Protein AF-A0A5E3X1I5-F1 (afdb_monomer_lite)

Foldseek 3Di:
DPQQLVLLVVLVVCCCVPPVCCALLHAQNFVPDLDDDRDPSSVVSLVVQLVVADPPALASDPRQWLQSSQSSLLSLLSCCLHVVDPSSLSNNVSSVCCQQPVFDADPVGAGDTDDQLLSNLLGHLLSLLSQLQHSPDPCSVVSLLCSLVNLVVCLVVLVFAWLLSLLSNLNSLLSSLSSCCNGPCVVVCVVSNVSSLVSSCVSLVQQLVQQDPQLFGARHRVDPHHTDLNSLQSSLVSVVSSCVVVVDCPCNVSSVSSVVNNVVVDDPPPPDPDDDDDPDDDDDD

Secondary structure (DSSP, 8-state):
---TTHHHHHHHHHHHHH-GGGSTTSTT-SSPPS-SPPPHHHHHHHHHHHHHS-TT-SSSS-SS-SHHHHHHHHHHHHHHHHH--HHHHHHHHHHHHIIIIIS-B-TT-PBP-SS-HHHHHHHHHHHHHHHHHHS--TTHHHHHHHHHHHHHTTHHHHTTS-HHHHHHHHHHHHHHHHHHHHSTTTTTTHHHHHHHHHHHHHHHHHHHTT--TTS--BSSTT-SS-B-HHHHHHHHHHHHHHHHHH---TTHHHHHHHHHHHHHHS-------------------

Radius of gyration: 18.92 Å; chains: 1; bounding box: 55×42×47 Å

Structure (mmCIF, N/CA/C/O backbone):
data_AF-A0A5E3X1I5-F1
#
_entry.id   AF-A0A5E3X1I5-F1
#
loop_
_atom_site.group_PDB
_atom_site.id
_atom_site.type_symbol
_atom_site.label_atom_id
_atom_site.label_alt_id
_atom_site.label_comp_id
_atom_site.label_asym_id
_atom_site.label_entity_id
_atom_site.label_seq_id
_atom_site.pdbx_PDB_ins_code
_atom_site.Cartn_x
_atom_site.Cartn_y
_atom_site.Cartn_z
_atom_site.occupancy
_atom_site.B_iso_or_equiv
_atom_site.auth_seq_id
_atom_site.auth_comp_id
_atom_site.auth_asym_id
_atom_site.auth_atom_id
_atom_site.pdbx_PDB_model_num
ATOM 1 N N . MET A 1 1 ? 20.383 4.231 13.785 1.00 35.28 1 MET A N 1
ATOM 2 C CA . MET A 1 1 ? 18.922 4.214 14.015 1.00 35.28 1 MET A CA 1
ATOM 3 C C . MET A 1 1 ? 18.305 4.116 12.634 1.00 35.28 1 MET A C 1
ATOM 5 O O . MET A 1 1 ? 18.755 4.872 11.787 1.00 35.28 1 MET A O 1
ATOM 9 N N . ARG A 1 2 ? 17.432 3.137 12.367 1.00 45.62 2 ARG A N 1
ATOM 10 C CA . ARG A 1 2 ? 16.696 3.093 11.088 1.00 45.62 2 ARG A CA 1
ATOM 11 C C . ARG A 1 2 ? 15.775 4.312 11.018 1.00 45.62 2 ARG A C 1
ATOM 13 O O . ARG A 1 2 ? 15.300 4.723 12.082 1.00 45.62 2 ARG A O 1
ATOM 20 N N . ALA A 1 3 ? 15.579 4.882 9.830 1.00 52.75 3 ALA A N 1
ATOM 21 C CA . ALA A 1 3 ? 14.554 5.904 9.632 1.00 52.75 3 ALA A CA 1
ATOM 22 C C . ALA A 1 3 ? 13.190 5.298 10.004 1.00 52.75 3 ALA A C 1
ATOM 24 O O . ALA A 1 3 ? 12.975 4.097 9.819 1.00 52.75 3 ALA A O 1
ATOM 25 N N . GLN A 1 4 ? 12.323 6.069 10.656 1.00 60.88 4 GLN A N 1
ATOM 26 C CA . GLN A 1 4 ? 11.163 5.501 11.344 1.00 60.88 4 GLN A CA 1
ATOM 27 C C . GLN A 1 4 ? 10.078 5.021 10.360 1.00 60.88 4 GLN A C 1
ATOM 29 O O . GLN A 1 4 ? 9.395 4.042 10.669 1.00 60.88 4 GLN A O 1
ATOM 34 N N . TRP A 1 5 ? 10.019 5.595 9.152 1.00 60.38 5 TRP A N 1
ATOM 35 C CA . TRP A 1 5 ? 9.157 5.159 8.043 1.00 60.38 5 TRP A CA 1
ATOM 36 C C . TRP A 1 5 ? 9.435 3.727 7.546 1.00 60.38 5 TRP A C 1
ATOM 38 O O . TRP A 1 5 ? 8.504 2.985 7.230 1.00 60.38 5 TRP A O 1
ATOM 48 N N . GLU A 1 6 ? 10.702 3.278 7.546 1.00 74.62 6 GLU A N 1
ATOM 49 C CA . GLU A 1 6 ? 11.084 1.938 7.063 1.00 74.62 6 GLU A CA 1
ATOM 50 C C . GLU A 1 6 ? 10.362 0.832 7.844 1.00 74.62 6 GLU A C 1
ATOM 52 O O . GLU A 1 6 ? 10.160 -0.270 7.339 1.00 74.62 6 GLU A O 1
ATOM 57 N N . LEU A 1 7 ? 9.987 1.104 9.097 1.00 81.75 7 LEU A N 1
ATOM 58 C CA . LEU A 1 7 ? 9.347 0.127 9.969 1.00 81.75 7 LEU A CA 1
ATOM 59 C C . LEU A 1 7 ? 7.949 -0.258 9.484 1.00 81.75 7 LEU A C 1
ATOM 61 O O . LEU A 1 7 ? 7.623 -1.442 9.546 1.00 81.75 7 LEU A O 1
ATOM 65 N N . GLY A 1 8 ? 7.161 0.697 8.979 1.00 82.12 8 GLY A N 1
ATOM 66 C CA . GLY A 1 8 ? 5.843 0.416 8.403 1.00 82.12 8 GLY A CA 1
ATOM 67 C C . GLY A 1 8 ? 5.969 -0.446 7.154 1.00 82.12 8 GLY A C 1
ATOM 68 O O . GLY A 1 8 ? 5.434 -1.551 7.102 1.00 82.12 8 GLY A O 1
ATOM 69 N N . VAL A 1 9 ? 6.806 -0.016 6.209 1.00 85.00 9 VAL A N 1
ATOM 70 C CA . VAL A 1 9 ? 7.092 -0.769 4.978 1.00 85.00 9 VAL A CA 1
ATOM 71 C C . VAL A 1 9 ? 7.610 -2.183 5.279 1.00 85.00 9 VAL A C 1
ATOM 73 O O . VAL A 1 9 ? 7.154 -3.156 4.677 1.00 85.00 9 VAL A O 1
ATOM 76 N N . ILE A 1 10 ? 8.548 -2.332 6.223 1.00 87.94 10 ILE A N 1
ATOM 77 C CA . ILE A 1 10 ? 9.080 -3.644 6.626 1.00 87.94 10 ILE A CA 1
ATOM 78 C C . ILE A 1 10 ? 7.977 -4.511 7.238 1.00 87.94 10 ILE A C 1
ATOM 80 O O . ILE A 1 10 ? 7.895 -5.693 6.900 1.00 87.94 10 ILE A O 1
ATOM 84 N N . ALA A 1 11 ? 7.147 -3.958 8.126 1.00 89.44 11 ALA A N 1
ATOM 85 C CA . ALA A 1 11 ? 6.065 -4.693 8.776 1.00 89.44 11 ALA A CA 1
ATOM 86 C C . ALA A 1 11 ? 5.049 -5.214 7.748 1.00 89.44 11 ALA A C 1
ATOM 88 O O . ALA A 1 11 ? 4.664 -6.382 7.785 1.00 89.44 11 ALA A O 1
ATOM 89 N N . GLU A 1 12 ? 4.675 -4.383 6.780 1.00 89.50 12 GLU A N 1
ATOM 90 C CA . GLU A 1 12 ? 3.754 -4.750 5.707 1.00 89.50 12 GLU A CA 1
ATOM 91 C C . GLU A 1 12 ? 4.359 -5.784 4.751 1.00 89.50 12 GLU A C 1
ATOM 93 O O . GLU A 1 12 ? 3.715 -6.786 4.438 1.00 89.50 12 GLU A O 1
ATOM 98 N N . ALA A 1 13 ? 5.622 -5.616 4.349 1.00 90.06 13 ALA A N 1
ATOM 99 C CA . ALA A 1 13 ? 6.322 -6.596 3.521 1.00 90.06 13 ALA A CA 1
ATOM 100 C C . ALA A 1 13 ? 6.458 -7.955 4.236 1.00 90.06 13 ALA A C 1
ATOM 102 O O . ALA A 1 13 ? 6.252 -9.010 3.631 1.00 90.06 13 ALA A O 1
ATOM 103 N N . GLN A 1 14 ? 6.762 -7.952 5.538 1.00 90.94 14 GLN A N 1
ATOM 104 C CA . GLN A 1 14 ? 6.786 -9.168 6.352 1.00 90.94 14 GLN A CA 1
ATOM 105 C C . GLN A 1 14 ? 5.402 -9.811 6.450 1.00 90.94 14 GLN A C 1
ATOM 107 O O . GLN A 1 14 ? 5.298 -11.035 6.357 1.00 90.94 14 GLN A O 1
ATOM 112 N N . LEU A 1 15 ? 4.346 -9.012 6.599 1.00 90.44 15 LEU A N 1
ATOM 113 C CA . LEU A 1 15 ? 2.975 -9.505 6.629 1.00 90.44 15 LEU A CA 1
ATOM 114 C C . LEU A 1 15 ? 2.590 -10.168 5.298 1.00 90.44 15 LEU A C 1
ATOM 116 O O . LEU A 1 15 ? 2.040 -11.269 5.310 1.00 90.44 15 LEU A O 1
ATOM 120 N N . GLU A 1 16 ? 2.934 -9.557 4.162 1.00 90.44 16 GLU A N 1
ATOM 121 C CA . GLU A 1 16 ? 2.684 -10.112 2.826 1.00 90.44 16 GLU A CA 1
ATOM 122 C C . GLU A 1 16 ? 3.395 -11.450 2.591 1.00 90.44 16 GLU A C 1
ATOM 124 O O . GLU A 1 16 ? 2.823 -12.353 1.978 1.00 90.44 16 GLU A O 1
ATOM 129 N N . VAL A 1 17 ? 4.624 -11.605 3.089 1.00 90.62 17 VAL A N 1
ATOM 130 C CA . VAL A 1 17 ? 5.402 -12.842 2.920 1.00 90.62 17 VAL A CA 1
ATOM 131 C C . VAL A 1 17 ? 4.938 -13.938 3.875 1.00 90.62 17 VAL A C 1
ATOM 133 O O . VAL A 1 17 ? 4.767 -15.087 3.466 1.00 90.62 17 VAL A O 1
ATOM 136 N N . GLN A 1 18 ? 4.765 -13.610 5.153 1.00 91.69 18 GLN A N 1
ATOM 137 C CA . GLN A 1 18 ? 4.509 -14.610 6.186 1.00 91.69 18 GLN A CA 1
ATOM 138 C C . GLN A 1 18 ? 3.031 -14.989 6.267 1.00 91.69 18 GLN A C 1
ATOM 140 O O . GLN A 1 18 ? 2.699 -16.150 6.498 1.00 91.69 18 GLN A O 1
ATOM 145 N N . THR A 1 19 ? 2.140 -14.009 6.092 1.00 91.50 19 THR A N 1
ATOM 146 C CA . THR A 1 19 ? 0.701 -14.189 6.309 1.00 91.50 19 THR A CA 1
ATOM 147 C C . THR A 1 19 ? -0.148 -13.418 5.287 1.00 91.50 19 THR A C 1
ATOM 149 O O . THR A 1 19 ? -0.970 -12.574 5.657 1.00 91.50 19 THR A O 1
ATOM 152 N N . PRO A 1 20 ? -0.018 -13.731 3.981 1.00 89.62 20 PRO A N 1
ATOM 153 C CA . PRO A 1 20 ? -0.690 -12.995 2.906 1.00 89.62 20 PRO A CA 1
ATOM 154 C C . PRO A 1 20 ? -2.217 -12.968 3.038 1.00 89.62 20 PRO A C 1
ATOM 156 O O . PRO A 1 20 ? -2.856 -12.044 2.544 1.00 89.62 20 PRO A O 1
ATOM 159 N N . SER A 1 21 ? -2.823 -13.940 3.729 1.00 90.12 21 SER A N 1
ATOM 160 C CA . SER A 1 21 ? -4.269 -13.985 3.980 1.00 90.12 21 SER A CA 1
ATOM 161 C C . SER A 1 21 ? -4.806 -12.819 4.818 1.00 90.12 21 SER A C 1
ATOM 163 O O . SER A 1 21 ? -6.016 -12.615 4.839 1.00 90.12 21 SER A O 1
ATOM 165 N N . LEU A 1 22 ? -3.938 -12.070 5.506 1.00 89.38 22 LEU A N 1
ATOM 166 C CA . LEU A 1 22 ? -4.322 -10.912 6.325 1.00 89.38 22 LEU A CA 1
ATOM 167 C C . LEU A 1 22 ? -4.171 -9.578 5.602 1.00 89.38 22 LEU A C 1
ATOM 169 O O . LEU A 1 22 ? -4.517 -8.538 6.147 1.00 89.38 22 LEU A O 1
ATOM 173 N N . THR A 1 23 ? -3.631 -9.607 4.392 1.00 88.88 23 THR A N 1
ATOM 174 C CA . THR A 1 23 ? -3.395 -8.413 3.586 1.00 88.88 23 THR A CA 1
ATOM 175 C C . THR A 1 23 ? -4.568 -8.179 2.644 1.00 88.88 23 THR A C 1
ATOM 177 O O . THR A 1 23 ? -5.263 -9.129 2.277 1.00 88.88 23 THR A O 1
ATOM 180 N N . ALA A 1 24 ? -4.760 -6.939 2.184 1.00 86.75 24 ALA A N 1
ATOM 181 C CA . ALA A 1 24 ? -5.795 -6.583 1.204 1.00 86.75 24 ALA A CA 1
ATOM 182 C C . ALA A 1 24 ? -5.722 -7.402 -0.108 1.00 86.75 24 ALA A C 1
ATOM 184 O O . ALA A 1 24 ? -6.685 -7.470 -0.867 1.00 86.75 24 ALA A O 1
ATOM 185 N N . TRP A 1 25 ? -4.605 -8.094 -0.359 1.00 87.81 25 TRP A N 1
ATOM 186 C CA . TRP A 1 25 ? -4.409 -8.979 -1.507 1.00 87.81 25 TRP A CA 1
ATOM 187 C C . TRP A 1 25 ? -5.238 -10.268 -1.462 1.00 87.81 25 TRP A C 1
ATOM 189 O O . TRP A 1 25 ? -5.397 -10.937 -2.497 1.00 87.81 25 TRP A O 1
ATOM 199 N N . ALA A 1 26 ? -5.702 -10.681 -0.283 1.00 89.12 26 ALA A N 1
ATOM 200 C CA . ALA A 1 26 ? -6.421 -11.929 -0.097 1.00 89.12 26 ALA A CA 1
ATOM 201 C C . ALA A 1 26 ? -7.935 -11.718 -0.117 1.00 89.12 26 ALA A C 1
ATOM 203 O O . ALA A 1 26 ? -8.484 -10.829 0.520 1.00 89.12 26 ALA A O 1
ATOM 204 N N . LYS A 1 27 ? -8.651 -12.594 -0.825 1.00 86.88 27 LYS A N 1
ATOM 205 C CA . LYS A 1 27 ? -10.114 -12.557 -0.814 1.00 86.88 27 LYS A CA 1
ATOM 206 C C . LYS A 1 27 ? -10.628 -12.850 0.599 1.00 86.88 27 LYS A C 1
ATOM 208 O O . LYS A 1 27 ? -10.289 -13.890 1.158 1.00 86.88 27 LYS A O 1
ATOM 213 N N . GLY A 1 28 ? -11.499 -11.984 1.115 1.00 87.75 28 GLY A N 1
ATOM 214 C CA . GLY A 1 28 ? -12.057 -12.114 2.465 1.00 87.75 28 GLY A CA 1
ATOM 215 C C . GLY A 1 28 ? -11.107 -11.659 3.574 1.00 87.75 28 GLY A C 1
ATOM 216 O O . GLY A 1 28 ? -11.300 -12.053 4.719 1.00 87.75 28 GLY A O 1
ATOM 217 N N . SER A 1 29 ? -10.084 -10.866 3.242 1.00 89.12 29 SER A N 1
ATOM 218 C CA . SER A 1 29 ? -9.228 -10.189 4.222 1.00 89.12 29 SER A CA 1
ATOM 219 C C . SER A 1 29 ? -9.911 -8.999 4.902 1.00 89.12 29 SER A C 1
ATOM 221 O O . SER A 1 29 ? -9.411 -8.525 5.915 1.00 89.12 29 SER A O 1
ATOM 223 N N . ILE A 1 30 ? -11.019 -8.507 4.338 1.00 91.75 30 ILE A N 1
ATOM 224 C CA . ILE A 1 30 ? -11.865 -7.448 4.890 1.00 91.75 30 ILE A CA 1
ATOM 225 C C . ILE A 1 30 ? -13.314 -7.981 4.928 1.00 91.75 30 ILE A C 1
ATOM 227 O O . ILE A 1 30 ? -13.805 -8.442 3.892 1.00 91.75 30 ILE A O 1
ATOM 231 N N . PR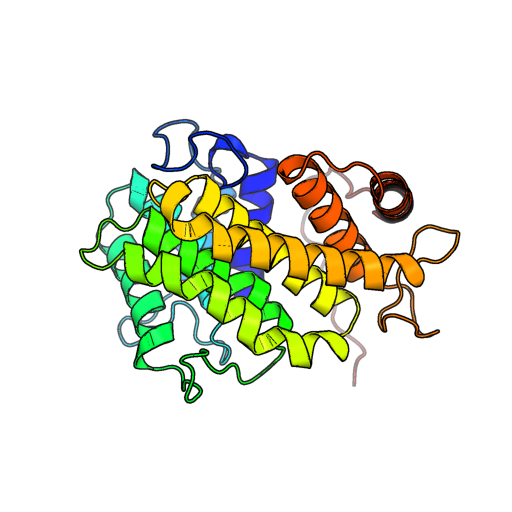O A 1 31 ? -13.989 -7.988 6.099 1.00 88.50 31 PRO A N 1
ATOM 232 C CA . PRO A 1 31 ? -13.448 -7.642 7.419 1.00 88.50 31 PRO A CA 1
ATOM 233 C C . PRO A 1 31 ? -12.306 -8.583 7.834 1.00 88.50 31 PRO A C 1
ATOM 235 O O . PRO A 1 31 ? -12.224 -9.719 7.365 1.00 88.50 31 PRO A O 1
ATOM 238 N N . VAL A 1 32 ? -11.419 -8.095 8.705 1.00 88.44 32 VAL A N 1
ATOM 239 C CA . VAL A 1 32 ? -10.190 -8.807 9.078 1.00 88.44 32 VAL A CA 1
ATOM 240 C C . VAL A 1 32 ? -10.517 -10.172 9.692 1.00 88.44 32 VAL A C 1
ATOM 242 O O . VAL A 1 32 ? -11.218 -10.237 10.705 1.00 88.44 32 VAL A O 1
ATOM 245 N N . PRO A 1 33 ? -10.023 -11.287 9.119 1.00 86.50 33 PRO A N 1
ATOM 246 C CA . PRO A 1 33 ? -10.331 -12.609 9.637 1.00 86.50 33 PRO A CA 1
ATOM 247 C C . PRO A 1 33 ? -9.606 -12.863 10.964 1.00 86.50 33 PRO A C 1
ATOM 249 O O . PRO A 1 33 ? -8.467 -12.445 11.171 1.00 86.50 33 PRO A O 1
ATOM 252 N N . VAL A 1 34 ? -10.251 -13.634 11.845 1.00 83.38 34 VAL A N 1
ATOM 253 C CA . VAL A 1 34 ? -9.725 -13.991 13.180 1.00 83.38 34 VAL A CA 1
ATOM 254 C C . VAL A 1 34 ? -8.479 -14.891 13.102 1.00 83.38 34 VAL A C 1
ATOM 256 O O . VAL A 1 34 ? -7.690 -14.959 14.038 1.00 83.38 34 VAL A O 1
ATOM 259 N N . SER A 1 35 ? -8.299 -15.608 11.990 1.00 82.38 35 SER A N 1
ATOM 260 C CA . SER A 1 35 ? -7.197 -16.542 11.740 1.00 82.38 35 SER A CA 1
ATOM 261 C C . SER A 1 35 ? -6.669 -16.347 10.318 1.00 82.38 35 SER A C 1
ATOM 263 O O . SER A 1 35 ? -7.475 -16.060 9.426 1.00 82.38 35 SER A O 1
ATOM 265 N N . PRO A 1 36 ? -5.364 -16.555 10.054 1.00 84.81 36 PRO A N 1
ATOM 266 C CA . PRO A 1 36 ? -4.262 -16.938 10.965 1.00 84.81 36 PRO A CA 1
ATOM 267 C C . PRO A 1 36 ? -3.811 -15.842 11.946 1.00 84.81 36 PRO A C 1
ATOM 269 O O . PRO A 1 36 ? -4.218 -14.690 11.820 1.00 84.81 36 PRO A O 1
ATOM 272 N N . GLU A 1 37 ? -2.969 -16.217 12.916 1.00 85.62 37 GLU A N 1
ATOM 273 C CA . GLU A 1 37 ? -2.294 -15.284 13.832 1.00 85.62 37 GLU A CA 1
ATOM 274 C C . GLU A 1 37 ? -1.371 -14.322 13.075 1.00 85.62 37 GLU A C 1
ATOM 276 O O . GLU A 1 37 ? -0.920 -14.609 11.966 1.00 85.62 37 GLU A O 1
ATOM 281 N N . ILE A 1 38 ? -1.104 -13.165 13.679 1.00 85.38 38 ILE A N 1
ATOM 282 C CA . ILE A 1 38 ? -0.195 -12.177 13.101 1.00 85.38 38 ILE A CA 1
ATOM 283 C C . ILE A 1 38 ? 1.247 -12.563 13.466 1.00 85.38 38 ILE A C 1
ATOM 285 O O . ILE A 1 38 ? 1.475 -12.951 14.615 1.00 85.38 38 ILE A O 1
ATOM 289 N N . PRO A 1 39 ? 2.221 -12.465 12.538 1.00 90.94 39 PRO A N 1
ATOM 290 C CA . PRO A 1 39 ? 3.611 -12.789 12.838 1.00 90.94 39 PRO A CA 1
ATOM 291 C C . PRO A 1 39 ? 4.160 -11.976 14.010 1.00 90.94 39 PRO A C 1
ATOM 293 O O . PRO A 1 39 ? 3.896 -10.776 14.128 1.00 90.94 39 PRO A O 1
ATOM 296 N N . VAL A 1 40 ? 4.964 -12.632 14.848 1.00 89.94 40 VAL A N 1
ATOM 297 C CA . VAL A 1 40 ? 5.542 -12.026 16.056 1.00 89.94 40 VAL A CA 1
ATOM 298 C C . VAL A 1 40 ? 6.406 -10.822 15.698 1.00 89.94 40 VAL A C 1
ATOM 300 O O . VAL A 1 40 ? 6.300 -9.791 16.351 1.00 89.94 40 VAL A O 1
ATOM 303 N N . GLU A 1 41 ? 7.197 -10.903 14.629 1.00 90.50 41 GLU A N 1
ATOM 304 C CA . GLU A 1 41 ? 8.076 -9.810 14.207 1.00 90.50 41 GLU A CA 1
ATOM 305 C C . GLU A 1 41 ? 7.280 -8.565 13.797 1.00 90.50 41 GLU A C 1
ATOM 307 O O . GLU A 1 41 ? 7.647 -7.450 14.164 1.00 90.50 41 GLU A O 1
ATOM 312 N N . VAL A 1 42 ? 6.155 -8.754 13.097 1.00 90.31 42 VAL A N 1
ATOM 313 C CA . VAL A 1 42 ? 5.256 -7.658 12.699 1.00 90.31 42 VAL A CA 1
ATOM 314 C C . VAL A 1 42 ? 4.653 -7.012 13.948 1.00 90.31 42 VAL A C 1
ATOM 316 O O . VAL A 1 42 ? 4.636 -5.789 14.066 1.00 90.31 42 VAL A O 1
ATOM 319 N N . TYR A 1 43 ? 4.228 -7.825 14.920 1.00 89.88 43 TYR A N 1
ATOM 320 C CA . TYR A 1 43 ? 3.682 -7.328 16.185 1.00 89.88 43 TYR A CA 1
ATOM 321 C C . TYR A 1 43 ? 4.715 -6.551 16.999 1.00 89.88 43 TYR A C 1
ATOM 323 O O . TYR A 1 43 ? 4.413 -5.474 17.508 1.00 89.88 43 TYR A O 1
ATOM 331 N N . GLU A 1 44 ? 5.939 -7.064 17.111 1.00 90.44 44 GLU A N 1
ATOM 332 C CA . GLU A 1 44 ? 7.016 -6.417 17.858 1.00 90.44 44 GLU A CA 1
ATOM 333 C C . GLU A 1 44 ? 7.426 -5.075 17.243 1.00 90.44 44 GLU A C 1
ATOM 335 O O . GLU A 1 44 ? 7.666 -4.117 17.983 1.00 90.44 44 GLU A O 1
ATOM 340 N N . ILE A 1 45 ? 7.472 -4.981 15.907 1.00 88.44 45 ILE A N 1
ATOM 341 C CA . ILE A 1 45 ? 7.749 -3.723 15.203 1.00 88.44 45 ILE A CA 1
ATOM 342 C C . ILE A 1 45 ? 6.666 -2.690 15.523 1.00 88.44 45 ILE A C 1
ATOM 344 O O . ILE A 1 45 ? 6.998 -1.598 15.989 1.00 88.44 45 ILE A O 1
ATOM 348 N N . THR A 1 46 ? 5.390 -3.034 15.329 1.00 88.25 46 THR A N 1
ATOM 349 C CA . THR A 1 46 ? 4.285 -2.090 15.546 1.00 88.25 46 THR A CA 1
ATOM 350 C C . THR A 1 46 ? 4.163 -1.700 17.011 1.00 88.25 46 THR A C 1
ATOM 352 O O . THR A 1 46 ? 4.142 -0.511 17.329 1.00 88.25 46 THR A O 1
ATOM 355 N N . LYS A 1 47 ? 4.200 -2.677 17.926 1.00 89.06 47 LYS A N 1
ATOM 356 C CA . LYS A 1 47 ? 4.127 -2.423 19.368 1.00 89.06 47 LYS A CA 1
ATOM 357 C C . LYS A 1 47 ? 5.208 -1.453 19.830 1.00 89.06 47 LYS A C 1
ATOM 359 O O . LYS A 1 47 ? 4.928 -0.560 20.621 1.00 89.06 47 LYS A O 1
ATOM 364 N N . LYS A 1 48 ? 6.441 -1.614 19.343 1.00 88.31 48 LYS A N 1
ATOM 365 C CA . LYS A 1 48 ? 7.556 -0.741 19.719 1.00 88.31 48 LYS A CA 1
ATOM 366 C C . LYS A 1 48 ? 7.292 0.724 19.368 1.00 88.31 48 LYS A C 1
ATOM 368 O O . LYS A 1 48 ? 7.724 1.594 20.118 1.00 88.31 48 LYS A O 1
ATOM 373 N N . VAL A 1 49 ? 6.645 0.996 18.237 1.00 86.94 49 VAL A N 1
ATOM 374 C CA . VAL A 1 49 ? 6.352 2.369 17.808 1.00 86.94 49 VAL A CA 1
ATOM 375 C C . VAL A 1 49 ? 5.153 2.928 18.565 1.00 86.94 49 VAL A C 1
ATOM 377 O O . VAL A 1 49 ? 5.270 4.016 19.121 1.00 86.94 49 VAL A O 1
ATOM 380 N N . VAL A 1 50 ? 4.065 2.160 18.683 1.00 87.88 50 VAL A N 1
ATOM 381 C CA . VAL A 1 50 ? 2.873 2.557 19.456 1.00 87.88 50 VAL A CA 1
ATOM 382 C C . VAL A 1 50 ? 3.247 2.870 20.911 1.00 87.88 50 VAL A C 1
ATOM 384 O O . VAL A 1 50 ? 2.911 3.935 21.418 1.00 87.88 50 VAL A O 1
ATOM 387 N N . ASP A 1 51 ? 4.033 2.006 21.566 1.00 88.38 51 ASP A N 1
ATOM 388 C CA . ASP A 1 51 ? 4.483 2.214 22.951 1.00 88.38 51 ASP A CA 1
ATOM 389 C C . ASP A 1 51 ? 5.418 3.434 23.105 1.00 88.38 51 ASP A C 1
ATOM 391 O O . ASP A 1 51 ? 5.546 3.986 24.201 1.00 88.38 51 ASP A O 1
ATOM 395 N N . ALA A 1 52 ? 6.117 3.831 22.037 1.00 87.38 52 ALA A N 1
ATOM 396 C CA . ALA A 1 52 ? 7.048 4.958 22.043 1.00 87.38 52 ALA A CA 1
ATOM 397 C C . ALA A 1 52 ? 6.391 6.293 21.657 1.00 87.38 52 ALA A C 1
ATOM 399 O O . ALA A 1 52 ? 7.030 7.337 21.824 1.00 87.38 52 ALA A O 1
ATOM 400 N N . LYS A 1 53 ? 5.147 6.276 21.159 1.00 86.69 53 LYS A N 1
ATOM 401 C CA . LYS A 1 53 ? 4.411 7.468 20.731 1.00 86.69 53 LYS A CA 1
ATOM 402 C C . LYS A 1 53 ? 4.197 8.426 21.913 1.00 86.69 53 LYS A C 1
ATOM 404 O O . LYS A 1 53 ? 3.575 8.051 22.911 1.00 86.69 53 LYS A O 1
ATOM 409 N N . PRO A 1 54 ? 4.683 9.679 21.842 1.00 85.94 54 PRO A N 1
ATOM 410 C CA . PRO A 1 54 ? 4.388 10.679 22.859 1.00 85.94 54 PRO A CA 1
ATOM 411 C C . PRO A 1 54 ? 2.886 10.983 22.921 1.00 85.94 54 PRO A C 1
ATOM 413 O O . PRO A 1 54 ? 2.256 11.261 21.905 1.00 85.94 54 PRO A O 1
ATOM 416 N N . ALA A 1 55 ? 2.320 11.014 24.129 1.00 84.94 55 ALA A N 1
ATOM 417 C CA . ALA A 1 55 ? 0.879 11.209 24.339 1.00 84.94 55 ALA A CA 1
ATOM 418 C C . ALA A 1 55 ? 0.328 12.560 23.834 1.00 84.94 55 ALA A C 1
ATOM 420 O O . ALA A 1 55 ? -0.882 12.735 23.746 1.00 84.94 55 ALA A O 1
ATOM 421 N N . ASN A 1 56 ? 1.200 13.533 23.560 1.00 86.19 56 ASN A N 1
ATOM 422 C CA . ASN A 1 56 ? 0.836 14.873 23.101 1.00 86.19 56 ASN A CA 1
ATOM 423 C C . ASN A 1 56 ? 0.939 15.058 21.577 1.00 86.19 56 ASN A C 1
ATOM 425 O O . ASN A 1 56 ? 0.817 16.194 21.123 1.00 86.19 56 ASN A O 1
ATOM 429 N N . LEU A 1 57 ? 1.234 13.997 20.823 1.00 85.06 57 LEU A N 1
ATOM 430 C CA . LEU A 1 57 ? 1.277 14.018 19.361 1.00 85.06 57 LEU A CA 1
ATOM 431 C C . LEU A 1 57 ? 0.070 13.278 18.793 1.00 85.06 57 LEU A C 1
ATOM 433 O O . LEU A 1 57 ? -0.348 12.266 19.359 1.00 85.06 57 LEU A O 1
ATOM 437 N N . THR A 1 58 ? -0.462 13.767 17.678 1.00 85.38 58 THR A N 1
ATOM 438 C CA . THR A 1 58 ? -1.478 13.083 16.870 1.00 85.38 58 THR A CA 1
ATOM 439 C C . THR A 1 58 ? -0.815 12.094 15.916 1.00 85.38 58 THR A C 1
ATOM 441 O O . THR A 1 58 ? -1.105 10.906 16.031 1.00 85.38 58 THR A O 1
ATOM 444 N N . GLU A 1 59 ? 0.175 12.527 15.132 1.00 84.25 59 GLU A N 1
ATOM 445 C CA . GLU A 1 59 ? 0.965 11.638 14.264 1.00 84.25 59 GLU A CA 1
ATOM 446 C C . GLU A 1 59 ? 1.664 10.505 15.042 1.00 84.25 59 GLU A C 1
ATOM 448 O O . GLU A 1 59 ? 2.169 10.694 16.158 1.00 84.25 59 GLU A O 1
ATOM 453 N N . LEU A 1 60 ? 1.700 9.308 14.452 1.00 79.25 60 LEU A N 1
ATOM 454 C CA . LEU A 1 60 ? 2.307 8.105 15.030 1.00 79.25 60 LEU A CA 1
ATOM 455 C C . LEU A 1 60 ? 3.827 8.243 15.201 1.00 79.25 60 LEU A C 1
ATOM 457 O O . LEU A 1 60 ? 4.412 7.676 16.128 1.00 79.25 60 LEU A O 1
ATOM 461 N N . ILE A 1 61 ? 4.467 9.016 14.326 1.00 76.94 61 ILE A N 1
ATOM 462 C CA . ILE A 1 61 ? 5.914 9.189 14.249 1.00 76.94 61 ILE A CA 1
ATOM 463 C C . ILE A 1 61 ? 6.210 10.648 13.893 1.00 76.94 61 ILE A C 1
ATOM 465 O O . ILE A 1 61 ? 5.791 11.125 12.849 1.00 76.94 61 ILE A O 1
ATOM 469 N N . LEU A 1 62 ? 6.976 11.349 14.733 1.00 68.88 62 LEU A N 1
ATOM 470 C CA . LEU A 1 62 ? 7.443 12.710 14.444 1.00 68.88 62 LEU A CA 1
ATOM 471 C C . LEU A 1 62 ? 8.642 12.662 13.479 1.00 68.88 62 LEU A C 1
ATOM 473 O O . LEU A 1 62 ? 9.786 12.725 13.932 1.00 68.88 62 LEU A O 1
ATOM 477 N N . ASP A 1 63 ? 8.381 12.530 12.176 1.00 65.88 63 ASP A N 1
ATOM 478 C CA . ASP A 1 63 ? 9.421 12.446 11.121 1.00 65.88 63 ASP A CA 1
ATOM 479 C C . ASP A 1 63 ? 9.395 13.648 10.147 1.00 65.88 63 ASP A C 1
ATOM 481 O O . ASP A 1 63 ? 10.311 13.872 9.360 1.00 65.88 63 ASP A O 1
ATOM 485 N N . GLY A 1 64 ? 8.370 14.507 10.226 1.00 58.94 64 GLY A N 1
ATOM 486 C CA . GLY A 1 64 ? 8.253 15.712 9.392 1.00 58.94 64 GLY A CA 1
ATOM 487 C C . GLY A 1 64 ? 7.678 15.485 7.984 1.00 58.94 64 GLY A C 1
ATOM 488 O O . GLY A 1 64 ? 7.505 16.464 7.245 1.00 58.94 64 GLY A O 1
ATOM 489 N N . GLY A 1 65 ? 7.350 14.236 7.636 1.00 63.81 65 GLY A N 1
ATOM 490 C CA . GLY A 1 65 ? 6.495 13.831 6.518 1.00 63.81 65 GLY A CA 1
ATOM 491 C C . GLY A 1 65 ? 5.178 13.229 7.024 1.00 63.81 65 GLY A C 1
ATOM 492 O O . GLY A 1 65 ? 5.159 12.566 8.054 1.00 63.81 65 GLY A O 1
ATOM 493 N N . ALA A 1 66 ? 4.076 13.466 6.310 1.00 66.38 66 ALA A N 1
ATOM 494 C CA . ALA A 1 66 ? 2.756 12.945 6.670 1.00 66.38 66 ALA A CA 1
ATOM 495 C C . ALA A 1 66 ? 2.476 11.521 6.152 1.00 66.38 66 ALA A C 1
ATOM 497 O O . ALA A 1 66 ? 1.560 10.868 6.630 1.00 66.38 66 ALA A O 1
ATOM 498 N N . GLY A 1 67 ? 3.240 11.024 5.175 1.00 64.94 67 GLY A N 1
ATOM 499 C CA . GLY A 1 67 ? 3.103 9.653 4.672 1.00 64.94 67 GLY A CA 1
ATOM 500 C C . GLY A 1 67 ? 3.736 8.610 5.597 1.00 64.94 67 GLY A C 1
ATOM 501 O O . GLY A 1 67 ? 3.172 7.545 5.842 1.00 64.94 67 GLY A O 1
ATOM 502 N N . ASP A 1 68 ? 4.891 8.938 6.165 1.00 68.81 68 ASP A N 1
ATOM 503 C CA . ASP A 1 68 ? 5.708 8.016 6.955 1.00 68.81 68 ASP A CA 1
ATOM 504 C C . ASP A 1 68 ? 4.951 7.340 8.111 1.00 68.81 68 ASP A C 1
ATOM 506 O O . ASP A 1 68 ? 5.007 6.105 8.215 1.00 68.81 68 ASP A O 1
ATOM 510 N N . PRO A 1 69 ? 4.189 8.075 8.946 1.00 75.81 69 PRO A N 1
ATOM 511 C CA . PRO A 1 69 ? 3.498 7.476 10.079 1.00 75.81 69 PRO A CA 1
ATOM 512 C C . PRO A 1 69 ? 2.264 6.661 9.641 1.00 75.81 69 PRO A C 1
ATOM 514 O O . PRO A 1 69 ? 1.972 5.618 10.237 1.00 75.81 69 PRO A O 1
ATOM 517 N N . ALA A 1 70 ? 1.614 7.047 8.537 1.00 80.88 70 ALA A N 1
ATOM 518 C CA . ALA A 1 70 ? 0.449 6.363 7.974 1.00 80.88 70 ALA A CA 1
ATOM 519 C C . ALA A 1 70 ? 0.741 4.907 7.562 1.00 80.88 70 ALA A C 1
ATOM 521 O O . ALA A 1 70 ? -0.098 4.022 7.747 1.00 80.88 70 ALA A O 1
ATOM 522 N N . SER A 1 71 ? 1.953 4.629 7.067 1.00 82.31 71 SER A N 1
ATOM 523 C CA . SER A 1 71 ? 2.372 3.271 6.679 1.00 82.31 71 SER A CA 1
ATOM 524 C C . SER A 1 71 ? 2.287 2.262 7.830 1.00 82.31 71 SER A C 1
ATOM 526 O O . SER A 1 71 ? 1.845 1.128 7.659 1.00 82.31 71 SER A O 1
ATOM 528 N N . LEU A 1 72 ? 2.669 2.667 9.044 1.00 86.69 72 LEU A N 1
ATOM 529 C CA . LEU A 1 72 ? 2.599 1.790 10.208 1.00 86.69 72 LEU A CA 1
ATOM 530 C C . LEU A 1 72 ? 1.201 1.784 10.835 1.00 86.69 72 LEU A C 1
ATOM 532 O O . LEU A 1 72 ? 0.792 0.759 11.384 1.00 86.69 72 LEU A O 1
ATOM 536 N N . ALA A 1 73 ? 0.457 2.885 10.713 1.00 87.56 73 ALA A N 1
ATOM 537 C CA . ALA A 1 73 ? -0.915 2.981 11.201 1.00 87.56 73 ALA A CA 1
ATOM 538 C C . ALA A 1 73 ? -1.862 1.983 10.506 1.00 87.56 73 ALA A C 1
ATOM 540 O O . ALA A 1 73 ? -2.794 1.477 11.130 1.00 87.56 73 ALA A O 1
ATOM 541 N N . LEU A 1 74 ? -1.589 1.599 9.252 1.00 90.50 74 LEU A N 1
ATOM 542 C CA . LEU A 1 74 ? -2.300 0.501 8.582 1.00 90.50 74 LEU A CA 1
ATOM 543 C C . LEU A 1 74 ? -2.144 -0.822 9.344 1.00 90.50 74 LEU A C 1
ATOM 545 O O . LEU A 1 74 ? -3.119 -1.549 9.561 1.00 90.50 74 LEU A O 1
ATOM 549 N N . VAL A 1 75 ? -0.919 -1.133 9.767 1.00 89.69 75 VAL A N 1
ATOM 550 C CA . VAL A 1 75 ? -0.611 -2.357 10.514 1.00 89.69 75 VAL A CA 1
ATOM 551 C C . VAL A 1 75 ? -1.177 -2.280 11.937 1.00 89.69 75 VAL A C 1
ATOM 553 O O . VAL A 1 75 ? -1.756 -3.256 12.412 1.00 89.69 75 VAL A O 1
ATOM 556 N N . ASP A 1 76 ? -1.072 -1.126 12.598 1.00 90.56 76 ASP A N 1
ATOM 557 C CA . ASP A 1 76 ? -1.705 -0.851 13.897 1.00 90.56 76 ASP A CA 1
ATOM 558 C C . ASP A 1 76 ? -3.219 -1.109 13.855 1.00 90.56 76 ASP A C 1
ATOM 560 O O . ASP A 1 76 ? -3.756 -1.864 14.668 1.00 90.56 76 ASP A O 1
ATOM 564 N N . LEU A 1 77 ? -3.899 -0.607 12.823 1.00 89.06 77 LEU A N 1
ATOM 565 C CA . LEU A 1 77 ? -5.331 -0.815 12.650 1.00 89.06 77 LEU A CA 1
ATOM 566 C C . LEU A 1 77 ? -5.687 -2.289 12.383 1.00 89.06 77 LEU A C 1
ATOM 568 O O . LEU A 1 77 ? -6.677 -2.797 12.918 1.00 89.06 77 LEU A O 1
ATOM 572 N N . LEU A 1 78 ? -4.864 -3.017 11.615 1.00 89.31 78 LEU A N 1
ATOM 573 C CA . LEU A 1 78 ? -5.008 -4.470 11.454 1.00 89.31 78 LEU A CA 1
ATOM 574 C C . LEU A 1 78 ? -4.927 -5.186 12.811 1.00 89.31 78 LEU A C 1
ATOM 576 O O . LEU A 1 78 ? -5.740 -6.072 13.080 1.00 89.31 78 LEU A O 1
ATOM 580 N N . PHE A 1 79 ? -3.977 -4.817 13.669 1.00 85.88 79 PHE A N 1
ATOM 581 C CA . PHE A 1 79 ? -3.861 -5.385 15.010 1.00 85.88 79 PHE A CA 1
ATOM 582 C C . PHE A 1 79 ? -5.064 -5.043 15.882 1.00 85.88 79 PHE A C 1
ATOM 584 O O . PHE A 1 79 ? -5.652 -5.943 16.489 1.00 85.88 79 PHE A O 1
ATOM 591 N N . ASN A 1 80 ? -5.465 -3.771 15.910 1.00 85.50 80 ASN A N 1
ATOM 592 C CA . ASN A 1 80 ? -6.601 -3.316 16.696 1.00 85.50 80 ASN A CA 1
ATOM 593 C C . ASN A 1 80 ? -7.891 -4.064 16.328 1.00 85.50 80 ASN A C 1
ATOM 595 O O . ASN A 1 80 ? -8.593 -4.535 17.220 1.00 85.50 80 ASN A O 1
ATOM 599 N N . SER A 1 81 ? -8.136 -4.296 15.030 1.00 82.81 81 SER A N 1
ATOM 600 C CA . SER A 1 81 ? -9.307 -5.043 14.537 1.00 82.81 81 SER A CA 1
ATOM 601 C C . SER A 1 81 ? -9.433 -6.477 15.086 1.00 82.81 81 SER A C 1
ATOM 603 O O . SER A 1 81 ? -10.477 -7.110 14.934 1.00 82.81 81 SER A O 1
ATOM 605 N N . ARG A 1 82 ? -8.381 -7.004 15.731 1.00 82.31 82 ARG A N 1
ATOM 606 C CA . ARG A 1 82 ? -8.360 -8.333 16.365 1.00 82.31 82 ARG A CA 1
ATOM 607 C C . ARG A 1 82 ? -8.194 -8.303 17.868 1.00 82.31 82 ARG A C 1
ATOM 609 O O . ARG A 1 82 ? -8.727 -9.172 18.552 1.00 82.31 82 ARG A O 1
ATOM 616 N N . LEU A 1 83 ? -7.352 -7.394 18.349 1.00 78.50 83 LEU A N 1
ATOM 617 C CA . LEU A 1 83 ? -6.965 -7.323 19.750 1.00 78.50 83 LEU A CA 1
ATOM 618 C C . LEU A 1 83 ? -7.974 -6.537 20.588 1.00 78.50 83 LEU A C 1
ATOM 620 O O . LEU A 1 83 ? -7.950 -6.703 21.805 1.00 78.50 83 LEU A O 1
ATOM 624 N N . ASP A 1 84 ? -8.825 -5.720 19.951 1.00 80.75 84 ASP A N 1
ATOM 625 C CA . ASP A 1 84 ? -9.788 -4.830 20.613 1.00 80.75 84 ASP A CA 1
ATOM 626 C C . ASP A 1 84 ? -9.099 -4.006 21.718 1.00 80.75 84 ASP A C 1
ATOM 628 O O . ASP A 1 84 ? -9.433 -4.070 22.904 1.00 80.75 84 ASP A O 1
ATOM 632 N N . ASN A 1 85 ? -8.016 -3.316 21.336 1.00 85.06 85 ASN A N 1
ATOM 633 C CA . ASN A 1 85 ? -7.141 -2.604 22.260 1.00 85.06 85 ASN A CA 1
ATOM 634 C C . ASN A 1 85 ? -7.324 -1.094 22.106 1.00 85.06 85 ASN A C 1
ATOM 636 O O . ASN A 1 85 ? -6.877 -0.504 21.128 1.00 85.06 85 ASN A O 1
ATOM 640 N N . GLU A 1 86 ? -7.899 -0.457 23.125 1.00 85.62 86 GLU A N 1
ATOM 641 C CA . GLU A 1 86 ? -8.234 0.974 23.123 1.00 85.62 86 GLU A CA 1
ATOM 642 C C . GLU A 1 86 ? -7.050 1.894 22.770 1.00 85.62 86 GLU A C 1
ATOM 644 O O . GLU A 1 86 ? -7.235 2.896 22.084 1.00 85.62 86 GLU A O 1
ATOM 649 N N . MET A 1 87 ? -5.822 1.553 23.180 1.00 85.94 87 MET A N 1
ATOM 650 C CA . MET A 1 87 ? -4.632 2.352 22.860 1.00 85.94 87 MET A CA 1
ATOM 651 C C . MET A 1 87 ? -4.287 2.295 21.369 1.00 85.94 87 MET A C 1
ATOM 653 O O . MET A 1 87 ? -3.896 3.307 20.797 1.00 85.94 87 MET A O 1
ATOM 657 N N . TRP A 1 88 ? -4.445 1.128 20.748 1.00 88.19 88 TRP A N 1
ATOM 658 C CA . TRP A 1 88 ? -4.154 0.904 19.330 1.00 88.19 88 TRP A CA 1
ATOM 659 C C . TRP A 1 88 ? -5.266 1.524 18.476 1.00 88.19 88 TRP A C 1
ATOM 661 O O . TRP A 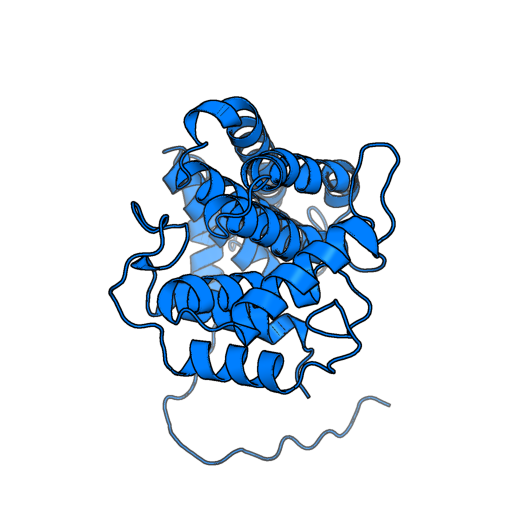1 88 ? -4.986 2.252 17.535 1.00 88.19 88 TRP A O 1
ATOM 671 N N . ALA A 1 89 ? -6.532 1.367 18.885 1.00 85.75 89 ALA A N 1
ATOM 672 C CA . ALA A 1 89 ? -7.660 2.085 18.283 1.00 85.75 89 ALA A CA 1
ATOM 673 C C . ALA A 1 89 ? -7.430 3.605 18.274 1.00 85.75 89 ALA A C 1
ATOM 675 O O . ALA A 1 89 ? -7.446 4.237 17.224 1.00 85.75 89 ALA A O 1
ATOM 676 N N . THR A 1 90 ? -7.113 4.170 19.444 1.00 89.06 90 THR A N 1
ATOM 677 C CA . THR A 1 90 ? -6.837 5.606 19.593 1.00 89.06 90 THR A CA 1
ATOM 678 C C . THR A 1 90 ? -5.660 6.050 18.725 1.00 89.06 90 THR A C 1
ATOM 680 O O . THR A 1 90 ? -5.658 7.166 18.218 1.00 89.06 90 THR A O 1
ATOM 683 N N . THR A 1 91 ? -4.648 5.198 18.563 1.00 89.00 91 THR A N 1
ATOM 684 C CA . THR A 1 91 ? -3.453 5.525 17.782 1.00 89.00 91 THR A CA 1
ATOM 685 C C . THR A 1 91 ? -3.770 5.633 16.291 1.00 89.00 91 THR A C 1
ATOM 687 O O . THR A 1 91 ? -3.393 6.628 15.673 1.00 89.00 91 THR A O 1
ATOM 690 N N . ALA A 1 92 ? -4.521 4.680 15.736 1.00 88.88 92 ALA A N 1
ATOM 691 C CA . ALA A 1 92 ? -4.980 4.741 14.351 1.00 88.88 92 ALA A CA 1
ATOM 692 C C . ALA A 1 92 ? -5.906 5.945 14.089 1.00 88.88 92 ALA A C 1
ATOM 694 O O . ALA A 1 92 ? -5.745 6.633 13.080 1.00 88.88 92 ALA A O 1
ATOM 695 N N . ASP A 1 93 ? -6.828 6.241 15.012 1.00 91.25 93 ASP A N 1
ATOM 696 C CA . ASP A 1 93 ? -7.735 7.393 14.902 1.00 91.25 93 ASP A CA 1
ATOM 697 C C . ASP A 1 93 ? -6.960 8.723 14.918 1.00 91.25 93 ASP A C 1
ATOM 699 O O . ASP A 1 93 ? -7.245 9.634 14.140 1.00 91.25 93 ASP A O 1
ATOM 703 N N . GLN A 1 94 ? -5.940 8.833 15.777 1.00 92.31 94 GLN A N 1
ATOM 704 C CA . GLN A 1 94 ? -5.082 10.017 15.865 1.00 92.31 94 GLN A CA 1
ATOM 705 C C . GLN A 1 94 ? -4.244 10.245 14.601 1.00 92.31 94 GLN A C 1
ATOM 707 O O . GLN A 1 94 ? -3.997 11.398 14.250 1.00 92.31 94 GLN A O 1
ATOM 712 N N . GLU A 1 95 ? -3.830 9.182 13.910 1.00 92.38 95 GLU A N 1
ATOM 713 C CA . GLU A 1 95 ? -3.116 9.312 12.638 1.00 92.38 95 GLU A CA 1
ATOM 714 C C . GLU A 1 95 ? -4.032 9.848 11.527 1.00 92.38 95 GLU A C 1
ATOM 716 O O . GLU A 1 95 ? -3.645 10.742 10.775 1.00 92.38 95 GLU A O 1
ATOM 721 N N . ILE A 1 96 ? -5.274 9.360 11.441 1.00 92.62 96 ILE A N 1
ATOM 722 C CA . ILE A 1 96 ? -6.258 9.920 10.503 1.00 92.62 96 ILE A CA 1
ATOM 723 C C . ILE A 1 96 ? -6.578 11.381 10.823 1.00 92.62 96 ILE A C 1
ATOM 725 O O . ILE A 1 96 ? -6.668 12.202 9.906 1.00 92.62 96 ILE A O 1
ATOM 729 N N . GLU A 1 97 ? -6.718 11.716 12.105 1.00 92.00 97 GLU A N 1
ATOM 730 C CA . GLU A 1 97 ? -6.933 13.091 12.558 1.00 92.00 97 GLU A CA 1
ATOM 731 C C . GLU A 1 97 ? -5.776 14.001 12.134 1.00 92.00 97 GLU A C 1
ATOM 733 O O . GLU A 1 97 ? -6.003 15.079 11.586 1.00 92.00 97 GLU A O 1
ATOM 738 N N . TYR A 1 98 ? -4.534 13.549 12.315 1.00 91.25 98 TYR A N 1
ATOM 739 C CA . TYR A 1 98 ? -3.355 14.278 11.864 1.00 91.25 98 TYR A CA 1
ATOM 740 C C . TYR A 1 98 ? -3.414 14.565 10.356 1.00 91.25 98 TYR A C 1
ATOM 742 O O . TYR A 1 98 ? -3.332 15.726 9.941 1.00 91.25 98 TYR A O 1
ATOM 750 N N . LEU A 1 99 ? -3.643 13.528 9.542 1.00 90.81 99 LEU A N 1
ATOM 751 C CA . LEU A 1 99 ? -3.703 13.631 8.082 1.00 90.81 99 LEU A CA 1
ATOM 752 C C . LEU A 1 99 ? -4.757 14.629 7.586 1.00 90.81 99 LEU A C 1
ATOM 754 O O . LEU A 1 99 ? -4.491 15.395 6.659 1.00 90.81 99 LEU A O 1
ATOM 758 N N . TYR A 1 100 ? -5.952 14.626 8.178 1.00 91.06 100 TYR A N 1
ATOM 759 C CA . TYR A 1 100 ? -7.062 15.445 7.688 1.00 91.06 100 TYR A CA 1
ATOM 760 C C . TYR A 1 100 ? -7.183 16.817 8.357 1.00 91.06 100 TYR A C 1
ATOM 762 O O . TYR A 1 100 ? -7.713 17.731 7.723 1.00 91.06 100 TYR A O 1
ATOM 770 N N . ASN A 1 101 ? -6.689 16.994 9.587 1.00 90.69 101 ASN A N 1
ATOM 771 C CA . ASN A 1 101 ? -6.938 18.212 10.366 1.00 90.69 101 ASN A CA 1
ATOM 772 C C . ASN A 1 101 ? -5.674 19.000 10.740 1.00 90.69 101 ASN A C 1
ATOM 774 O O . ASN A 1 101 ? -5.785 20.182 11.076 1.00 90.69 101 ASN A O 1
ATOM 778 N N . GLU A 1 102 ? -4.479 18.410 10.641 1.00 89.69 102 GLU A N 1
ATOM 779 C CA . GLU A 1 102 ? -3.217 19.100 10.954 1.00 89.69 102 GLU A CA 1
ATOM 780 C C . GLU A 1 102 ? -2.309 19.305 9.738 1.00 89.69 102 GLU A C 1
ATOM 782 O O . GLU A 1 102 ? -1.570 20.296 9.669 1.00 89.69 102 GLU A O 1
ATOM 787 N N . VAL A 1 103 ? -2.385 18.417 8.747 1.00 87.44 103 VAL A N 1
ATOM 788 C CA . VAL A 1 103 ? -1.617 18.546 7.507 1.00 87.44 103 VAL A CA 1
ATOM 789 C C . VAL A 1 103 ? -2.313 19.537 6.554 1.00 87.44 103 VAL A C 1
ATOM 791 O O . VAL A 1 103 ? -3.520 19.430 6.328 1.00 87.44 103 VAL A O 1
ATOM 794 N N . PRO A 1 104 ? -1.596 20.524 5.968 1.00 86.38 104 PRO A N 1
ATOM 795 C CA . PRO A 1 104 ? -2.195 21.468 5.022 1.00 86.38 104 PRO A CA 1
ATOM 796 C C . PRO A 1 104 ? -2.834 20.751 3.832 1.00 86.38 104 PRO A C 1
ATOM 798 O O . PRO A 1 104 ? -2.263 19.788 3.339 1.00 86.38 104 PRO A O 1
ATOM 801 N N . GLN A 1 105 ? -3.954 21.254 3.317 1.00 85.06 105 GLN A N 1
ATOM 802 C CA . GLN A 1 105 ? -4.618 20.689 2.138 1.00 85.06 105 GLN A CA 1
ATOM 803 C C . GLN A 1 105 ? -4.656 21.686 0.979 1.00 85.06 105 GLN A C 1
ATOM 805 O O . GLN A 1 105 ? -4.693 22.904 1.185 1.00 85.06 105 GLN A O 1
ATOM 810 N N . THR A 1 106 ? -4.633 21.171 -0.247 1.00 82.06 106 THR A N 1
ATOM 811 C CA . THR A 1 106 ? -4.927 21.933 -1.463 1.00 82.06 106 THR A CA 1
ATOM 812 C C . THR A 1 106 ? -6.420 22.276 -1.539 1.00 82.06 106 THR A C 1
ATOM 814 O O . THR A 1 106 ? -7.241 21.721 -0.808 1.00 82.06 106 THR A O 1
ATOM 817 N N . GLU A 1 107 ? -6.800 23.210 -2.418 1.00 80.06 107 GLU A N 1
ATOM 818 C CA . GLU A 1 107 ? -8.204 23.645 -2.556 1.00 80.06 107 GLU A CA 1
ATOM 819 C C . GLU A 1 107 ? -9.157 22.508 -2.965 1.00 80.06 107 GLU A C 1
ATOM 821 O O . GLU A 1 107 ? -10.346 22.558 -2.656 1.00 80.06 107 GLU A O 1
ATOM 826 N N . ASP A 1 108 ? -8.639 21.482 -3.638 1.00 77.75 108 ASP A N 1
ATOM 827 C CA . ASP A 1 108 ? -9.350 20.271 -4.051 1.00 77.75 108 ASP A CA 1
ATOM 828 C C . ASP A 1 108 ? -9.285 19.127 -3.018 1.00 77.75 108 ASP A C 1
ATOM 830 O O . ASP A 1 108 ? -9.766 18.030 -3.296 1.00 77.75 108 ASP A O 1
ATOM 834 N N . GLY A 1 109 ? -8.754 19.376 -1.814 1.00 80.56 109 GLY A N 1
ATOM 835 C CA . GLY A 1 109 ? -8.744 18.414 -0.703 1.00 80.56 109 GLY A CA 1
ATOM 836 C C . GLY A 1 109 ? -7.589 17.409 -0.729 1.00 80.56 109 GLY A C 1
ATOM 837 O O . GLY A 1 109 ? -7.632 16.396 -0.029 1.00 80.56 109 GLY A O 1
ATOM 838 N N . GLY A 1 110 ? -6.555 17.661 -1.531 1.00 84.19 110 GLY A N 1
ATOM 839 C CA . GLY A 1 110 ? -5.310 16.900 -1.510 1.00 84.19 110 GLY A CA 1
ATOM 840 C C . GLY A 1 110 ? -4.485 17.221 -0.270 1.00 84.19 110 GLY A C 1
ATOM 841 O O . GLY A 1 110 ? -4.170 18.383 -0.014 1.00 84.19 110 GLY A O 1
ATOM 842 N N . ILE A 1 111 ? -4.114 16.202 0.499 1.00 85.19 111 ILE A N 1
ATOM 843 C CA . ILE A 1 111 ? -3.248 16.345 1.672 1.00 85.19 111 ILE A CA 1
ATOM 844 C C . ILE A 1 111 ? -1.846 16.723 1.190 1.00 85.19 111 ILE A C 1
ATOM 846 O O . ILE A 1 111 ? -1.256 16.037 0.366 1.00 85.19 111 ILE A O 1
ATOM 850 N N . SER A 1 112 ? -1.313 17.844 1.668 1.00 75.50 112 SER A N 1
ATOM 851 C CA . SER A 1 112 ? -0.019 18.369 1.240 1.00 75.50 112 SER A CA 1
ATOM 852 C C . SER A 1 112 ? 1.128 17.603 1.884 1.00 75.50 112 SER A C 1
ATOM 854 O O . SER A 1 112 ? 1.157 17.397 3.094 1.00 75.50 112 SER A O 1
ATOM 856 N N . HIS A 1 113 ? 2.144 17.278 1.087 1.00 68.56 113 HIS A N 1
ATOM 857 C CA . HIS A 1 113 ? 3.348 16.614 1.571 1.00 68.56 113 HIS A CA 1
ATOM 858 C C . HIS A 1 113 ? 4.590 17.471 1.296 1.00 68.56 113 HIS A C 1
ATOM 860 O O . HIS A 1 113 ? 4.769 17.978 0.187 1.00 68.56 113 HIS A O 1
ATOM 866 N N . ARG A 1 114 ? 5.431 17.683 2.322 1.00 54.44 114 ARG A N 1
ATOM 867 C CA . ARG A 1 114 ? 6.573 18.620 2.272 1.00 54.44 114 ARG A CA 1
ATOM 868 C C . ARG A 1 114 ? 7.839 18.048 1.613 1.00 54.44 114 ARG A C 1
ATOM 870 O O . ARG A 1 114 ? 8.658 18.847 1.168 1.00 54.44 114 ARG A O 1
ATOM 877 N N . HIS A 1 115 ? 7.998 16.724 1.534 1.00 51.72 115 HIS A N 1
ATOM 878 C CA . HIS A 1 115 ? 9.193 16.044 0.997 1.00 51.72 115 HIS A CA 1
ATOM 879 C C . HIS A 1 115 ? 8.792 14.766 0.237 1.00 51.72 115 HIS A C 1
ATOM 881 O O . HIS A 1 115 ? 7.801 14.173 0.607 1.00 51.72 115 HIS A O 1
ATOM 887 N N . GLU A 1 116 ? 9.488 14.382 -0.835 1.00 59.31 116 GLU A N 1
ATOM 888 C CA . GLU A 1 116 ? 9.343 13.100 -1.576 1.00 59.31 116 GLU A CA 1
ATOM 889 C C . GLU A 1 116 ? 7.893 12.583 -1.777 1.00 59.31 116 GLU A C 1
ATOM 891 O O . GLU A 1 116 ? 7.322 11.824 -1.000 1.00 59.31 116 GLU A O 1
ATOM 896 N N . GLN A 1 117 ? 7.255 13.029 -2.863 1.00 68.12 117 GLN A N 1
ATOM 897 C CA . GLN A 1 117 ? 5.814 12.874 -3.107 1.00 68.12 117 GLN A CA 1
ATOM 898 C C . GLN A 1 117 ? 5.356 11.434 -3.392 1.00 68.12 117 GLN A C 1
ATOM 900 O O . GLN A 1 117 ? 4.193 11.100 -3.173 1.00 68.12 117 GLN A O 1
ATOM 905 N N . ALA A 1 118 ? 6.249 10.583 -3.895 1.00 69.06 118 ALA A N 1
ATOM 906 C CA . ALA A 1 118 ? 5.939 9.190 -4.196 1.00 69.06 118 ALA A CA 1
ATOM 907 C C . ALA A 1 118 ? 5.741 8.336 -2.934 1.00 69.06 118 ALA A C 1
ATOM 909 O O . ALA A 1 118 ? 4.869 7.463 -2.912 1.00 69.06 118 ALA A O 1
ATOM 910 N N . ASP A 1 119 ? 6.489 8.636 -1.873 1.00 73.88 119 ASP A N 1
ATOM 911 C CA . ASP A 1 119 ? 6.411 7.938 -0.590 1.00 73.88 119 ASP A CA 1
ATOM 912 C C . ASP A 1 119 ? 5.044 8.158 0.056 1.00 73.88 119 ASP A C 1
ATOM 914 O O . ASP A 1 119 ? 4.429 7.223 0.570 1.00 73.88 119 ASP A O 1
ATOM 918 N N . PHE A 1 120 ? 4.492 9.368 -0.081 1.00 82.25 120 PHE A N 1
ATOM 919 C CA . PHE A 1 120 ? 3.125 9.658 0.341 1.00 82.25 120 PHE A CA 1
ATOM 920 C C . PHE A 1 120 ? 2.106 8.750 -0.358 1.00 82.25 120 PHE A C 1
ATOM 922 O O . PHE A 1 120 ? 1.256 8.163 0.306 1.00 82.25 120 PHE A O 1
ATOM 929 N N . VAL A 1 121 ? 2.201 8.582 -1.685 1.00 85.88 121 VAL A N 1
ATOM 930 C CA . VAL A 1 121 ? 1.252 7.751 -2.453 1.00 85.88 121 VAL A CA 1
ATOM 931 C C . VAL A 1 121 ? 1.321 6.281 -2.033 1.00 85.88 121 VAL A C 1
ATOM 933 O O . VAL A 1 121 ? 0.291 5.603 -2.027 1.00 85.88 121 VAL A O 1
ATOM 936 N N . TYR A 1 122 ? 2.501 5.786 -1.651 1.00 87.75 122 TYR A N 1
ATOM 937 C CA . TYR A 1 122 ? 2.649 4.424 -1.137 1.00 87.75 122 TYR A CA 1
ATOM 938 C C . TYR A 1 122 ? 2.025 4.210 0.243 1.00 87.75 122 TYR A C 1
ATOM 940 O O . TYR A 1 122 ? 1.604 3.098 0.558 1.00 87.75 122 TYR A O 1
ATOM 948 N N . THR A 1 123 ? 1.975 5.248 1.068 1.00 87.94 123 THR A N 1
ATOM 949 C CA . THR A 1 123 ? 1.727 5.106 2.504 1.00 87.94 123 THR A CA 1
ATOM 950 C C . THR A 1 123 ? 0.338 5.593 2.908 1.00 87.94 123 THR A C 1
ATOM 952 O O . THR A 1 123 ? -0.471 4.809 3.410 1.00 87.94 123 THR A O 1
ATOM 955 N N . ALA A 1 124 ? 0.011 6.856 2.633 1.00 90.62 124 ALA A N 1
ATOM 956 C CA . ALA A 1 124 ? -1.202 7.488 3.135 1.00 90.62 124 ALA A CA 1
ATOM 957 C C . ALA A 1 124 ? -2.487 7.015 2.429 1.00 90.62 124 ALA A C 1
ATOM 959 O O . ALA A 1 124 ? -3.393 6.570 3.132 1.00 90.62 124 ALA A O 1
ATOM 960 N N . PRO A 1 125 ? -2.620 7.017 1.084 1.00 94.25 125 PRO A N 1
ATOM 961 C CA . PRO A 1 125 ? -3.850 6.550 0.443 1.00 94.25 125 PRO A CA 1
ATOM 962 C C . PRO A 1 125 ? -4.221 5.096 0.792 1.00 94.25 125 PRO A C 1
ATOM 964 O O . PRO A 1 125 ? -5.397 4.852 1.085 1.00 94.25 125 PRO A O 1
ATOM 967 N N . PRO A 1 126 ? -3.273 4.132 0.855 1.00 94.38 126 PRO A N 1
ATOM 968 C CA . PRO A 1 126 ? -3.581 2.785 1.330 1.00 94.38 126 PRO A CA 1
ATOM 969 C C . PRO A 1 126 ? -4.082 2.749 2.771 1.00 94.38 126 PRO A C 1
ATOM 971 O O . PRO A 1 126 ? -5.044 2.029 3.046 1.00 94.38 126 PRO A O 1
ATOM 974 N N . PHE A 1 127 ? -3.474 3.526 3.673 1.00 94.50 127 PHE A N 1
ATOM 975 C CA . PHE A 1 127 ? -3.936 3.646 5.054 1.00 94.50 127 PHE A CA 1
ATOM 976 C C . PHE A 1 127 ? -5.340 4.248 5.134 1.00 94.50 127 PHE A C 1
ATOM 978 O O . PHE A 1 127 ? -6.206 3.655 5.767 1.00 94.50 127 PHE A O 1
ATOM 985 N N . ILE A 1 128 ? -5.604 5.355 4.435 1.00 95.75 128 ILE A N 1
ATOM 986 C CA . ILE A 1 128 ? -6.915 6.022 4.402 1.00 95.75 128 ILE A CA 1
ATOM 987 C C . ILE A 1 128 ? -7.999 5.061 3.896 1.00 95.75 128 ILE A C 1
ATOM 989 O O . ILE A 1 128 ? -9.058 4.929 4.513 1.00 95.75 128 ILE A O 1
ATOM 993 N N . ALA A 1 129 ? -7.730 4.340 2.802 1.00 96.00 129 ALA A N 1
ATOM 994 C CA . ALA A 1 129 ? -8.657 3.335 2.291 1.00 96.00 129 ALA A CA 1
ATOM 995 C C . ALA A 1 129 ? -8.886 2.211 3.307 1.00 96.00 129 ALA A C 1
ATOM 997 O O . ALA A 1 129 ? -10.016 1.757 3.484 1.00 96.00 129 ALA A O 1
ATOM 998 N N . TYR A 1 130 ? -7.826 1.753 3.977 1.00 95.06 130 TYR A N 1
ATOM 999 C CA . TYR A 1 130 ? -7.919 0.662 4.943 1.00 95.06 130 TYR A CA 1
ATOM 1000 C C . TYR A 1 130 ? -8.689 1.089 6.189 1.00 95.06 130 TYR A C 1
ATOM 1002 O O . TYR A 1 130 ? -9.589 0.373 6.622 1.00 95.06 130 TYR A O 1
ATOM 1010 N N . TYR A 1 131 ? -8.435 2.298 6.683 1.00 94.75 131 TYR A N 1
ATOM 1011 C CA . TYR A 1 131 ? -9.184 2.920 7.762 1.00 94.75 131 TYR A CA 1
ATOM 1012 C C . TYR A 1 131 ? -10.674 3.004 7.447 1.00 94.75 131 TYR A C 1
ATOM 1014 O O . TYR A 1 131 ? -11.494 2.518 8.227 1.00 94.75 131 TYR A O 1
ATOM 1022 N N . GLY A 1 132 ? -11.036 3.513 6.268 1.00 94.88 132 GLY A N 1
ATOM 1023 C CA . GLY A 1 132 ? -12.432 3.557 5.842 1.00 94.88 132 GLY A CA 1
ATOM 1024 C C . GLY A 1 132 ? -13.081 2.178 5.668 1.00 94.88 132 GLY A C 1
ATOM 1025 O O . GLY A 1 132 ? -14.298 2.054 5.755 1.00 94.88 132 GLY A O 1
ATOM 1026 N N . ALA A 1 133 ? -12.292 1.123 5.455 1.00 93.69 133 ALA A N 1
ATOM 1027 C CA . ALA A 1 133 ? -12.803 -0.232 5.276 1.00 93.69 133 ALA A CA 1
ATOM 1028 C C . ALA A 1 133 ? -12.993 -1.016 6.585 1.00 93.69 133 ALA A C 1
ATOM 1030 O O . ALA A 1 133 ? -13.805 -1.943 6.603 1.00 93.69 133 ALA A O 1
ATOM 1031 N N . VAL A 1 134 ? -12.242 -0.707 7.653 1.00 92.06 134 VAL A N 1
ATOM 1032 C CA . VAL A 1 134 ? -12.212 -1.560 8.862 1.00 92.06 134 VAL A CA 1
ATOM 1033 C C . VAL A 1 134 ? -12.433 -0.842 10.196 1.00 92.06 134 VAL A C 1
ATOM 1035 O O . VAL A 1 134 ? -12.674 -1.525 11.188 1.00 92.06 134 VAL A O 1
ATOM 1038 N N . SER A 1 135 ? -12.371 0.491 10.257 1.00 90.81 135 SER A N 1
ATOM 1039 C CA . SER A 1 135 ? -12.469 1.244 11.526 1.00 90.81 135 SER A CA 1
ATOM 1040 C C . SER A 1 135 ? -13.847 1.163 12.194 1.00 90.81 135 SER A C 1
ATOM 1042 O O . SER A 1 135 ? -13.949 1.182 13.418 1.00 90.81 135 SER A O 1
ATOM 1044 N N . GLY A 1 136 ? -14.921 1.070 11.403 1.00 87.06 136 GLY A N 1
ATOM 1045 C CA . GLY A 1 136 ? -16.297 1.068 11.909 1.00 87.06 136 GLY A CA 1
ATOM 1046 C C . GLY A 1 136 ? -16.808 2.436 12.384 1.00 87.06 136 GLY A C 1
ATOM 1047 O O . GLY A 1 136 ? -17.877 2.496 12.997 1.00 87.06 136 GLY A O 1
ATOM 1048 N N . VAL A 1 137 ? -16.085 3.528 12.106 1.00 90.19 137 VAL A N 1
ATOM 1049 C CA . VAL A 1 137 ? -16.550 4.896 12.395 1.00 90.19 137 VAL A CA 1
ATOM 1050 C C . VAL A 1 137 ? -17.701 5.305 11.467 1.00 90.19 137 VAL A C 1
ATOM 1052 O O . VAL A 1 137 ? -17.888 4.746 10.387 1.00 90.19 137 VAL A O 1
ATOM 1055 N N . SER A 1 138 ? -18.519 6.275 11.883 1.00 89.81 138 SER A N 1
ATOM 1056 C CA . SER A 1 138 ? -19.764 6.625 11.175 1.00 89.81 138 SER A CA 1
ATOM 1057 C C . SER A 1 138 ? -19.566 7.173 9.758 1.00 89.81 138 SER A C 1
ATOM 1059 O O . SER A 1 138 ? -20.463 7.054 8.926 1.00 89.81 138 SER A O 1
ATOM 1061 N N . ASP A 1 139 ? -18.413 7.774 9.494 1.00 91.38 139 ASP A N 1
ATOM 1062 C CA . ASP A 1 139 ? -17.982 8.385 8.236 1.00 91.38 139 ASP A CA 1
ATOM 1063 C C . ASP A 1 139 ? -16.911 7.546 7.513 1.00 91.38 139 ASP A C 1
ATOM 1065 O O . ASP A 1 139 ? -16.274 8.014 6.574 1.00 91.38 139 ASP A O 1
ATOM 1069 N N . ALA A 1 140 ? -16.751 6.267 7.881 1.00 92.06 140 ALA A N 1
ATOM 1070 C CA . ALA A 1 140 ? -15.743 5.367 7.312 1.00 92.06 140 ALA A CA 1
ATOM 1071 C C . ALA A 1 140 ? -15.768 5.324 5.765 1.00 92.06 140 ALA A C 1
ATOM 1073 O O . ALA A 1 140 ? -14.727 5.375 5.106 1.00 92.06 140 ALA A O 1
ATOM 1074 N N . ALA A 1 141 ? -16.964 5.328 5.168 1.00 92.81 141 ALA A N 1
ATOM 1075 C CA . ALA A 1 141 ? -17.133 5.332 3.715 1.00 92.81 141 ALA A CA 1
ATOM 1076 C C . ALA A 1 141 ? -16.585 6.603 3.031 1.00 92.81 141 ALA A C 1
ATOM 1078 O O . ALA A 1 141 ? -16.188 6.539 1.866 1.00 92.81 141 ALA A O 1
ATOM 1079 N N . ASP A 1 142 ? -16.537 7.744 3.725 1.00 94.81 142 ASP A N 1
ATOM 1080 C CA . ASP A 1 142 ? -15.987 8.985 3.173 1.00 94.81 142 ASP A CA 1
ATOM 1081 C C . ASP A 1 142 ? -14.462 8.904 3.043 1.00 94.81 142 ASP A C 1
ATOM 1083 O O . ASP A 1 142 ? -13.921 9.310 2.015 1.00 94.81 142 ASP A O 1
ATOM 1087 N N . TYR A 1 143 ? -13.765 8.282 3.999 1.00 95.44 143 TYR A N 1
ATOM 1088 C CA . TYR A 1 143 ? -12.328 8.005 3.868 1.00 95.44 143 TYR A CA 1
ATOM 1089 C C . TYR A 1 143 ? -12.037 7.097 2.667 1.00 95.44 143 TYR A C 1
ATOM 1091 O O . TYR A 1 143 ? -11.169 7.402 1.849 1.00 95.44 143 TYR A O 1
ATOM 1099 N N . LEU A 1 144 ? -12.829 6.035 2.480 1.00 94.50 144 LEU A N 1
ATOM 1100 C CA . LEU A 1 144 ? -12.721 5.160 1.306 1.00 94.50 144 LEU A CA 1
ATOM 1101 C C . LEU A 1 144 ? -12.937 5.912 -0.020 1.00 94.50 144 LEU A C 1
ATOM 1103 O O . LEU A 1 144 ? -12.191 5.690 -0.974 1.00 94.50 144 LEU A O 1
ATOM 1107 N N . ARG A 1 145 ? -13.929 6.813 -0.088 1.00 94.69 145 ARG A N 1
ATOM 1108 C CA . ARG A 1 145 ? -14.181 7.672 -1.264 1.00 94.69 145 ARG A CA 1
ATOM 1109 C C . ARG A 1 145 ? -13.041 8.652 -1.527 1.00 94.69 145 ARG A C 1
ATOM 1111 O O . ARG A 1 145 ? -12.752 8.941 -2.686 1.00 94.69 145 ARG A O 1
ATOM 1118 N N . ASN A 1 146 ? -12.410 9.155 -0.470 1.00 93.25 146 ASN A N 1
ATOM 1119 C CA . ASN A 1 146 ? -11.359 10.161 -0.561 1.00 93.25 146 ASN A CA 1
ATOM 1120 C C . ASN A 1 146 ? -9.973 9.575 -0.853 1.00 93.25 146 ASN A C 1
ATOM 1122 O O . ASN A 1 146 ? -9.109 10.323 -1.303 1.00 93.25 146 ASN A O 1
ATOM 1126 N N . ALA A 1 147 ? -9.755 8.268 -0.675 1.00 94.81 147 ALA A N 1
ATOM 1127 C CA . ALA A 1 147 ? -8.451 7.654 -0.919 1.00 94.81 147 ALA A CA 1
ATOM 1128 C C . ALA A 1 147 ? -7.985 7.705 -2.396 1.00 94.81 147 ALA A C 1
ATOM 1130 O O . ALA A 1 147 ? -6.853 8.137 -2.619 1.00 94.81 147 ALA A O 1
ATOM 1131 N N . PRO A 1 148 ? -8.790 7.352 -3.428 1.00 94.06 148 PRO A N 1
ATOM 1132 C CA . PRO A 1 148 ? -8.346 7.477 -4.823 1.00 94.06 148 PRO A CA 1
ATOM 1133 C C . PRO A 1 148 ? -7.982 8.914 -5.242 1.00 94.06 148 PRO A C 1
ATOM 1135 O O . PRO A 1 148 ? -6.930 9.087 -5.859 1.00 94.06 148 PRO A O 1
ATOM 1138 N N . PRO A 1 149 ? -8.756 9.963 -4.884 1.00 91.56 149 PRO A N 1
ATOM 1139 C CA . PRO A 1 149 ? -8.350 11.348 -5.123 1.00 91.56 149 PRO A CA 1
ATOM 1140 C C . PRO A 1 149 ? -6.977 11.715 -4.546 1.00 91.56 149 PRO A C 1
ATOM 1142 O O . PRO A 1 149 ? -6.233 12.437 -5.206 1.00 91.56 149 PRO A O 1
ATOM 1145 N N . GLN A 1 150 ? -6.586 11.175 -3.382 1.00 90.25 150 GLN A N 1
ATOM 1146 C CA . GLN A 1 150 ? -5.243 11.422 -2.834 1.00 90.25 150 GLN A CA 1
ATOM 1147 C C . GLN A 1 150 ? -4.133 10.880 -3.746 1.00 90.25 150 GLN A C 1
ATOM 1149 O O . GLN A 1 150 ? -3.052 11.453 -3.789 1.00 90.25 150 GLN A O 1
ATOM 1154 N N . CYS A 1 151 ? -4.382 9.820 -4.522 1.00 89.81 151 CYS A N 1
ATOM 1155 C CA . CYS A 1 151 ? -3.442 9.355 -5.545 1.00 89.81 151 CYS A CA 1
ATOM 1156 C C . CYS A 1 151 ? -3.413 10.284 -6.775 1.00 89.81 151 CYS A C 1
ATOM 1158 O O . CYS A 1 151 ? -2.357 10.471 -7.380 1.00 89.81 151 CYS A O 1
ATOM 1160 N N . ALA A 1 152 ? -4.556 10.877 -7.136 1.00 84.50 152 ALA A N 1
ATOM 1161 C CA . ALA A 1 152 ? -4.702 11.735 -8.314 1.00 84.50 152 ALA A CA 1
ATOM 1162 C C . ALA A 1 152 ? -3.903 13.040 -8.203 1.00 84.50 152 ALA A C 1
ATOM 1164 O O . ALA A 1 152 ? -3.286 13.470 -9.178 1.00 84.50 152 ALA A O 1
ATOM 1165 N N . VAL A 1 153 ? -3.885 13.647 -7.011 1.00 78.25 153 VAL A N 1
ATOM 1166 C CA . VAL A 1 153 ? -3.217 14.935 -6.739 1.00 78.25 153 VAL A CA 1
ATOM 1167 C C . VAL A 1 153 ? -1.723 14.890 -7.081 1.00 78.25 153 VAL A C 1
ATOM 1169 O O . VAL A 1 153 ? -1.145 15.893 -7.493 1.00 78.25 153 VAL A O 1
ATOM 1172 N N . TYR A 1 154 ? -1.101 13.714 -6.993 1.00 73.56 154 TYR A N 1
ATOM 1173 C CA . TYR A 1 154 ? 0.319 13.536 -7.287 1.00 73.56 154 TYR A CA 1
ATOM 1174 C C . TYR A 1 154 ? 0.614 13.108 -8.723 1.00 73.56 154 TYR A C 1
ATOM 1176 O O . TYR A 1 154 ? 1.777 13.091 -9.114 1.00 73.56 154 TYR A O 1
ATOM 1184 N N . ARG A 1 155 ? -0.403 12.833 -9.547 1.00 73.62 155 ARG A N 1
ATOM 1185 C CA . ARG A 1 155 ? -0.232 12.334 -10.921 1.00 73.62 155 ARG A CA 1
ATOM 1186 C C . ARG A 1 155 ? 0.639 13.243 -11.794 1.00 73.62 155 ARG A C 1
ATOM 1188 O O . ARG A 1 155 ? 1.503 12.743 -12.503 1.00 73.62 155 ARG A O 1
ATOM 1195 N N . GLU A 1 156 ? 0.449 14.561 -11.720 1.00 63.69 156 GLU A N 1
ATOM 1196 C CA . GLU A 1 156 ? 1.253 15.536 -12.482 1.00 63.69 156 GLU A CA 1
ATOM 1197 C C . GLU A 1 156 ? 2.729 15.536 -12.045 1.00 63.69 156 GLU A C 1
ATOM 1199 O O . GLU A 1 156 ? 3.619 15.699 -12.873 1.00 63.69 156 GLU A O 1
ATOM 1204 N N . VAL A 1 157 ? 2.999 15.305 -10.756 1.00 62.56 157 VAL A N 1
ATOM 1205 C CA . VAL A 1 157 ? 4.359 15.289 -10.191 1.00 62.56 157 VAL A CA 1
ATOM 1206 C C . VAL A 1 157 ? 5.069 13.962 -10.476 1.00 62.56 157 VAL A C 1
ATOM 1208 O O . VAL A 1 157 ? 6.287 13.932 -10.624 1.00 62.56 157 VAL A O 1
ATOM 1211 N N . LEU A 1 158 ? 4.318 12.862 -10.601 1.00 66.44 158 LEU A N 1
ATOM 1212 C CA . LEU A 1 158 ? 4.870 11.535 -10.886 1.00 66.44 158 LEU A CA 1
ATOM 1213 C C . LEU A 1 158 ? 5.495 11.419 -12.283 1.00 66.44 158 LEU A C 1
ATOM 1215 O O . LEU A 1 158 ? 6.380 10.587 -12.467 1.00 66.44 158 LEU A O 1
ATOM 1219 N N . TYR A 1 159 ? 5.117 12.276 -13.240 1.00 63.75 159 TYR A N 1
ATOM 1220 C CA . TYR A 1 159 ? 5.800 12.334 -14.540 1.00 63.75 159 TYR A CA 1
ATOM 1221 C C . TYR A 1 159 ? 7.281 12.717 -14.421 1.00 63.75 159 TYR A C 1
ATOM 1223 O O . TYR A 1 159 ? 8.087 12.239 -15.217 1.00 63.75 159 TYR A O 1
ATOM 1231 N N . ASP A 1 160 ? 7.630 13.537 -13.427 1.00 64.31 160 ASP A N 1
ATOM 1232 C CA . ASP A 1 160 ? 9.001 13.988 -13.173 1.00 64.31 160 ASP A CA 1
ATOM 1233 C C . ASP A 1 160 ? 9.698 13.164 -12.071 1.00 64.31 160 ASP A C 1
ATOM 1235 O O . ASP A 1 160 ? 10.852 13.435 -11.730 1.00 64.31 160 ASP A O 1
ATOM 1239 N N . ALA A 1 161 ? 9.019 12.162 -11.498 1.00 66.62 161 ALA A N 1
ATOM 1240 C CA . ALA A 1 161 ? 9.583 11.315 -10.455 1.00 66.62 161 ALA A CA 1
ATOM 1241 C C . ALA A 1 161 ? 10.632 10.338 -11.007 1.00 66.62 161 ALA A C 1
ATOM 1243 O O . ALA A 1 161 ? 10.579 9.890 -12.157 1.00 66.62 161 ALA A O 1
ATOM 1244 N N . ASP A 1 162 ? 11.570 9.957 -10.144 1.00 82.88 162 ASP A N 1
ATOM 1245 C CA . ASP A 1 162 ? 12.554 8.924 -10.444 1.00 82.88 162 ASP A CA 1
ATOM 1246 C C . ASP A 1 162 ? 11.889 7.522 -10.531 1.00 82.88 162 ASP A C 1
ATOM 1248 O O . ASP A 1 162 ? 10.690 7.338 -10.281 1.00 82.88 162 ASP A O 1
ATOM 1252 N N . GLY A 1 163 ? 12.634 6.514 -10.977 1.00 84.56 163 GLY A N 1
ATOM 1253 C CA . GLY A 1 163 ? 12.143 5.154 -11.194 1.00 84.56 163 GLY A CA 1
ATOM 1254 C C . GLY A 1 163 ? 11.680 4.473 -9.907 1.00 84.56 163 GLY A C 1
ATOM 1255 O O . GLY A 1 163 ? 10.719 3.699 -9.936 1.00 84.56 163 GLY A O 1
ATOM 1256 N N . THR A 1 164 ? 12.305 4.797 -8.775 1.00 87.38 164 THR A N 1
ATOM 1257 C CA . THR A 1 164 ? 11.891 4.314 -7.456 1.00 87.38 164 THR A CA 1
ATOM 1258 C C . THR A 1 164 ? 10.581 4.973 -7.028 1.00 87.38 164 THR A C 1
ATOM 1260 O O . THR A 1 164 ? 9.650 4.263 -6.648 1.00 87.38 164 THR A O 1
ATOM 1263 N N . GLY A 1 165 ? 10.442 6.287 -7.196 1.00 88.00 165 GLY A N 1
ATOM 1264 C CA . GLY A 1 165 ? 9.216 7.025 -6.915 1.00 88.00 165 GLY A CA 1
ATOM 1265 C C . GLY A 1 165 ? 8.031 6.552 -7.762 1.00 88.00 165 GLY A C 1
ATOM 1266 O O . GLY A 1 165 ? 6.941 6.314 -7.242 1.00 88.00 165 GLY A O 1
ATOM 1267 N N . ASN A 1 166 ? 8.243 6.297 -9.053 1.00 89.12 166 ASN A N 1
ATOM 1268 C CA . ASN A 1 166 ? 7.223 5.674 -9.902 1.00 89.12 166 ASN A CA 1
ATOM 1269 C C . ASN A 1 166 ? 6.808 4.287 -9.380 1.00 89.12 166 ASN A C 1
ATOM 1271 O O . ASN A 1 166 ? 5.621 3.956 -9.343 1.00 89.12 166 ASN A O 1
ATOM 1275 N N . GLY A 1 167 ? 7.775 3.486 -8.926 1.00 91.81 167 GLY A N 1
ATOM 1276 C CA . GLY A 1 167 ? 7.517 2.196 -8.294 1.00 91.81 167 GLY A CA 1
ATOM 1277 C C . GLY A 1 167 ? 6.670 2.301 -7.020 1.00 91.81 167 GLY A C 1
ATOM 1278 O O . GLY A 1 167 ? 5.697 1.557 -6.872 1.00 91.81 167 GLY A O 1
ATOM 1279 N N . TRP A 1 168 ? 7.003 3.234 -6.125 1.00 90.62 168 TRP A N 1
ATOM 1280 C CA . TRP A 1 168 ? 6.249 3.499 -4.896 1.00 90.62 168 TRP A CA 1
ATOM 1281 C C . TRP A 1 168 ? 4.820 3.948 -5.184 1.00 90.62 168 TRP A C 1
ATOM 1283 O O . TRP A 1 168 ? 3.875 3.389 -4.623 1.00 90.62 168 TRP A O 1
ATOM 1293 N N . ALA A 1 169 ? 4.642 4.879 -6.120 1.00 91.75 169 ALA A N 1
ATOM 1294 C CA . ALA A 1 169 ? 3.324 5.358 -6.502 1.00 91.75 169 ALA A CA 1
ATOM 1295 C C . ALA A 1 169 ? 2.449 4.244 -7.087 1.00 91.75 169 ALA A C 1
ATOM 1297 O O . ALA A 1 169 ? 1.310 4.060 -6.651 1.00 91.75 169 ALA A O 1
ATOM 1298 N N . ALA A 1 170 ? 2.995 3.448 -8.012 1.00 93.75 170 ALA A N 1
ATOM 1299 C CA . ALA A 1 170 ? 2.281 2.317 -8.592 1.00 93.75 170 ALA A CA 1
ATOM 1300 C C . ALA A 1 170 ? 1.877 1.299 -7.514 1.00 93.75 170 ALA A C 1
ATOM 1302 O O . ALA A 1 170 ? 0.728 0.864 -7.470 1.00 93.75 170 ALA A O 1
ATOM 1303 N N . LEU A 1 171 ? 2.785 0.935 -6.603 1.00 93.38 171 LEU A N 1
ATOM 1304 C CA . LEU A 1 171 ? 2.452 0.011 -5.520 1.00 93.38 171 LEU A CA 1
ATOM 1305 C C . LEU A 1 171 ? 1.391 0.583 -4.570 1.00 93.38 171 LEU A C 1
ATOM 1307 O O . LEU A 1 171 ? 0.467 -0.143 -4.207 1.00 93.38 171 LEU A O 1
ATOM 1311 N N . GLY A 1 172 ? 1.493 1.860 -4.201 1.00 93.12 172 GLY A N 1
ATOM 1312 C CA . GLY A 1 172 ? 0.517 2.550 -3.359 1.00 93.12 172 GLY A CA 1
ATOM 1313 C C . GLY A 1 172 ? -0.881 2.529 -3.954 1.00 93.12 172 GLY A C 1
ATOM 1314 O O . GLY A 1 172 ? -1.827 2.049 -3.333 1.00 93.12 172 GLY A O 1
ATOM 1315 N N . MET A 1 173 ? -1.005 2.944 -5.213 1.00 95.69 173 MET A N 1
ATOM 1316 C CA . MET A 1 173 ? -2.277 2.931 -5.935 1.00 95.69 173 MET A CA 1
ATOM 1317 C C . MET A 1 173 ? -2.878 1.522 -6.027 1.00 95.69 173 MET A C 1
ATOM 1319 O O . MET A 1 173 ? -4.074 1.346 -5.790 1.00 95.69 173 MET A O 1
ATOM 1323 N N . VAL A 1 174 ? -2.064 0.496 -6.308 1.00 95.81 174 VAL A N 1
ATOM 1324 C CA . VAL A 1 174 ? -2.556 -0.889 -6.371 1.00 95.81 174 VAL A CA 1
ATOM 1325 C C . VAL A 1 174 ? -2.996 -1.391 -4.988 1.00 95.81 174 VAL A C 1
ATOM 1327 O O . VAL A 1 174 ? -3.984 -2.118 -4.889 1.00 95.81 174 VAL A O 1
ATOM 1330 N N . ARG A 1 175 ? -2.325 -0.984 -3.905 1.00 94.75 175 ARG A N 1
ATOM 1331 C CA . ARG A 1 175 ? -2.745 -1.310 -2.532 1.00 94.75 175 ARG A CA 1
ATOM 1332 C C . ARG A 1 175 ? -4.090 -0.677 -2.196 1.00 94.75 175 ARG A C 1
ATOM 1334 O O . ARG A 1 175 ? -5.000 -1.401 -1.789 1.00 94.75 175 ARG A O 1
ATOM 1341 N N . THR A 1 176 ? -4.243 0.621 -2.457 1.00 96.44 176 THR A N 1
ATOM 1342 C CA . THR A 1 176 ? -5.513 1.355 -2.325 1.00 96.44 176 THR A CA 1
ATOM 1343 C C . THR A 1 176 ? -6.633 0.657 -3.097 1.00 96.44 176 THR A C 1
ATOM 1345 O O . THR A 1 176 ? -7.692 0.371 -2.538 1.00 96.44 176 THR A O 1
ATOM 1348 N N . LEU A 1 177 ? -6.371 0.296 -4.358 1.00 97.19 177 LEU A N 1
ATOM 1349 C CA . LEU A 1 177 ? -7.307 -0.423 -5.222 1.00 97.19 177 LEU A CA 1
ATOM 1350 C C . LEU 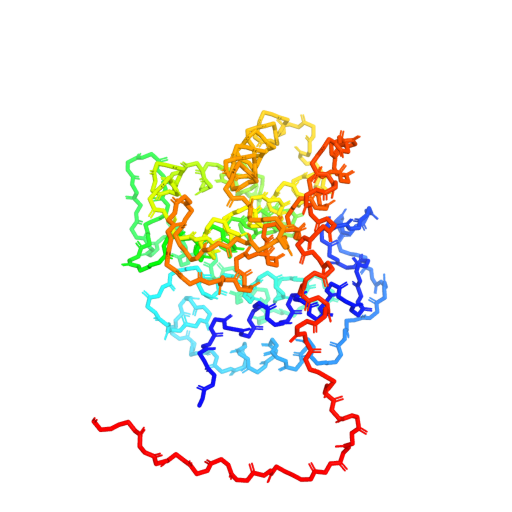A 1 177 ? -7.769 -1.742 -4.592 1.00 97.19 177 LEU A C 1
ATOM 1352 O O . LEU A 1 177 ? -8.968 -2.016 -4.550 1.00 97.19 177 LEU A O 1
ATOM 1356 N N . THR A 1 178 ? -6.845 -2.556 -4.079 1.00 95.75 178 THR A N 1
ATOM 1357 C CA . THR A 1 178 ? -7.223 -3.849 -3.487 1.00 95.75 178 THR A CA 1
ATOM 1358 C C . THR A 1 178 ? -7.999 -3.730 -2.191 1.00 95.75 178 THR A C 1
ATOM 1360 O O . THR A 1 178 ? -8.923 -4.510 -1.973 1.00 95.75 178 THR A O 1
ATOM 1363 N N . THR A 1 179 ? -7.702 -2.725 -1.369 1.00 96.44 179 THR A N 1
ATOM 1364 C CA . THR A 1 179 ? -8.497 -2.433 -0.176 1.00 96.44 179 THR A CA 1
ATOM 1365 C C . THR A 1 179 ? -9.930 -2.061 -0.546 1.00 96.44 179 THR A C 1
ATOM 1367 O O . THR A 1 179 ? -10.869 -2.601 0.035 1.00 96.44 179 THR A O 1
ATOM 1370 N N . ILE A 1 180 ? -10.114 -1.211 -1.563 1.00 96.62 180 ILE A N 1
ATOM 1371 C CA . ILE A 1 180 ? -11.445 -0.850 -2.069 1.00 96.62 180 ILE A CA 1
ATOM 1372 C C . ILE A 1 180 ? -12.174 -2.080 -2.623 1.00 96.62 180 ILE A C 1
ATOM 1374 O O . ILE A 1 180 ? -13.351 -2.270 -2.341 1.00 96.62 180 ILE A O 1
ATOM 1378 N N . GLN A 1 181 ? -11.491 -2.943 -3.381 1.00 95.81 181 GLN A N 1
ATOM 1379 C CA . GLN A 1 181 ? -12.085 -4.173 -3.923 1.00 95.81 181 GLN A CA 1
ATOM 1380 C C . GLN A 1 181 ? -12.496 -5.180 -2.845 1.00 95.81 181 GLN A C 1
ATOM 1382 O O . GLN A 1 181 ? -13.410 -5.977 -3.066 1.00 95.81 181 GLN A O 1
ATOM 1387 N N . ALA A 1 182 ? -11.805 -5.176 -1.706 1.00 94.31 182 ALA A N 1
ATOM 1388 C CA . ALA A 1 182 ? -12.100 -6.048 -0.580 1.00 94.31 182 ALA A CA 1
ATOM 1389 C C . ALA A 1 182 ? -13.182 -5.481 0.358 1.00 94.31 182 ALA A C 1
ATOM 1391 O O . ALA A 1 182 ? -13.733 -6.245 1.149 1.00 94.31 182 ALA A O 1
ATOM 1392 N N . SER A 1 183 ? -13.495 -4.182 0.285 1.00 94.25 183 SER A N 1
ATOM 1393 C CA . SER A 1 183 ? -14.479 -3.537 1.159 1.00 94.25 183 SER A CA 1
ATOM 1394 C C . SER A 1 183 ? -15.923 -3.716 0.675 1.00 94.25 183 SER A C 1
ATOM 1396 O O . SER A 1 183 ? -16.196 -4.099 -0.465 1.00 94.25 183 SER A O 1
ATOM 1398 N N . GLU A 1 184 ? -16.884 -3.401 1.546 1.00 93.19 184 GLU A N 1
ATOM 1399 C CA . GLU A 1 184 ? -18.310 -3.421 1.197 1.00 93.19 184 GLU A CA 1
ATOM 1400 C C . GLU A 1 184 ? -18.709 -2.334 0.182 1.00 93.19 184 GLU A C 1
ATOM 1402 O O . GLU A 1 184 ? -19.725 -2.469 -0.500 1.00 93.19 184 GLU A O 1
ATOM 1407 N N . ASN A 1 185 ? -17.886 -1.291 0.019 1.00 94.62 185 ASN A N 1
ATOM 1408 C CA . ASN A 1 185 ? -18.115 -0.195 -0.927 1.00 94.62 185 ASN A CA 1
ATOM 1409 C C . ASN A 1 185 ? -17.540 -0.466 -2.327 1.00 94.62 185 ASN A C 1
ATOM 1411 O O . ASN A 1 185 ? -17.611 0.412 -3.190 1.00 94.62 185 ASN A O 1
ATOM 1415 N N . ALA A 1 186 ? -17.002 -1.662 -2.594 1.00 95.31 186 ALA A N 1
ATOM 1416 C CA . ALA A 1 186 ? -16.423 -2.011 -3.892 1.00 95.31 186 ALA A CA 1
ATOM 1417 C C . ALA A 1 186 ? -17.376 -1.731 -5.071 1.00 95.31 186 ALA A C 1
ATOM 1419 O O . ALA A 1 186 ? -16.953 -1.264 -6.126 1.00 95.31 186 ALA A O 1
ATOM 1420 N N . ASP A 1 187 ? -18.678 -1.982 -4.922 1.00 96.56 187 ASP A N 1
ATOM 1421 C CA . ASP A 1 187 ? -19.629 -1.726 -6.009 1.00 96.56 187 ASP A CA 1
ATOM 1422 C C . ASP A 1 187 ? -19.901 -0.234 -6.245 1.00 96.56 187 ASP A C 1
ATOM 1424 O O . ASP A 1 187 ? -20.148 0.174 -7.383 1.00 96.56 187 ASP A O 1
ATOM 1428 N N . GLU A 1 188 ? -19.843 0.572 -5.186 1.00 96.00 188 GLU A N 1
ATOM 1429 C CA . GLU A 1 188 ? -20.054 2.019 -5.228 1.00 96.00 188 GLU A CA 1
ATOM 1430 C C . GLU A 1 188 ? -18.848 2.738 -5.847 1.00 96.00 188 GLU A C 1
ATOM 1432 O O . GLU A 1 188 ? -19.005 3.656 -6.649 1.00 96.00 188 GLU A O 1
ATOM 1437 N N . LEU A 1 189 ? -17.636 2.278 -5.530 1.00 96.38 189 LEU A N 1
ATOM 1438 C CA . LEU A 1 189 ? -16.378 2.933 -5.893 1.00 96.38 189 LEU A CA 1
ATOM 1439 C C . LEU A 1 189 ? -15.782 2.428 -7.213 1.00 96.38 189 LEU A C 1
ATOM 1441 O O . LEU A 1 189 ? -14.565 2.437 -7.393 1.00 96.38 189 LEU A O 1
ATOM 1445 N N . LYS A 1 190 ? -16.613 1.967 -8.154 1.00 97.00 190 LYS A N 1
ATOM 1446 C CA . LYS A 1 190 ? -16.137 1.420 -9.440 1.00 97.00 190 LYS A CA 1
ATOM 1447 C C . LYS A 1 190 ? -15.352 2.424 -10.277 1.00 97.00 190 LYS A C 1
ATOM 1449 O O . LYS A 1 190 ? -14.386 2.027 -10.918 1.00 97.00 190 LYS A O 1
ATOM 1454 N N . SER A 1 191 ? -15.748 3.698 -10.274 1.00 96.06 191 SER A N 1
ATOM 1455 C CA . SER A 1 191 ? -15.017 4.738 -11.007 1.00 96.06 191 SER A CA 1
ATOM 1456 C C . SER A 1 191 ? -13.621 4.940 -10.427 1.00 96.06 191 SER A C 1
ATOM 1458 O O . SER A 1 191 ? -12.654 4.811 -11.161 1.00 96.06 191 SER A O 1
ATOM 1460 N N . GLY A 1 192 ? -13.504 5.114 -9.105 1.00 95.88 192 GLY A N 1
ATOM 1461 C CA . GLY A 1 192 ? -12.205 5.268 -8.445 1.00 95.88 192 GLY A CA 1
ATOM 1462 C C . GLY A 1 192 ? -11.302 4.041 -8.602 1.00 95.88 192 GLY A C 1
ATOM 1463 O O . GLY A 1 192 ? -10.091 4.180 -8.730 1.00 95.88 192 GLY A O 1
ATOM 1464 N N . GLN A 1 193 ? -11.872 2.832 -8.657 1.00 97.75 193 GLN A N 1
ATOM 1465 C CA . GLN A 1 193 ? -11.104 1.629 -8.992 1.00 97.75 193 GLN A CA 1
ATOM 1466 C C . GLN A 1 193 ? -10.565 1.662 -10.421 1.00 97.75 193 GLN A C 1
ATOM 1468 O O . GLN A 1 193 ? -9.416 1.287 -10.635 1.00 97.75 193 GLN A O 1
ATOM 1473 N N . GLN A 1 194 ? -11.383 2.084 -11.389 1.00 97.62 194 GLN A N 1
ATOM 1474 C CA . GLN A 1 194 ? -10.945 2.199 -12.776 1.00 97.62 194 GLN A CA 1
ATOM 1475 C C . GLN A 1 194 ? -9.867 3.274 -12.926 1.00 97.62 194 GLN A C 1
ATOM 1477 O O . GLN A 1 194 ? -8.859 3.014 -13.570 1.00 97.62 194 GLN A O 1
ATOM 1482 N N . ASP A 1 195 ? -10.032 4.418 -12.264 1.00 95.69 195 ASP A N 1
ATOM 1483 C CA . ASP A 1 195 ? -9.040 5.493 -12.262 1.00 95.69 195 ASP A CA 1
ATOM 1484 C C . ASP A 1 195 ? -7.684 4.995 -11.725 1.00 95.69 195 ASP A C 1
ATOM 1486 O O . ASP A 1 195 ? -6.653 5.183 -12.367 1.00 95.69 195 ASP A O 1
ATOM 1490 N N . LEU A 1 196 ? -7.679 4.268 -10.598 1.00 96.69 196 LEU A N 1
ATOM 1491 C CA . LEU A 1 196 ? -6.461 3.657 -10.049 1.00 96.69 196 LEU A CA 1
ATOM 1492 C C . LEU A 1 196 ? -5.840 2.629 -11.005 1.00 96.69 196 LEU A C 1
ATOM 1494 O O . LEU A 1 196 ? -4.619 2.579 -11.127 1.00 96.69 196 LEU A O 1
ATOM 1498 N N . ILE A 1 197 ? -6.651 1.806 -11.679 1.00 97.25 197 ILE A N 1
ATOM 1499 C CA . ILE A 1 197 ? -6.159 0.860 -12.692 1.00 97.25 197 ILE A CA 1
ATOM 1500 C C . ILE A 1 197 ? -5.468 1.618 -13.825 1.00 97.25 197 ILE A C 1
ATOM 1502 O O . ILE A 1 197 ? -4.347 1.265 -14.183 1.00 97.25 197 ILE A O 1
ATOM 1506 N N . ASP A 1 198 ? -6.115 2.654 -14.355 1.00 95.62 198 ASP A N 1
ATOM 1507 C CA . ASP A 1 198 ? -5.622 3.418 -15.498 1.00 95.62 198 ASP A CA 1
ATOM 1508 C C . ASP A 1 198 ? -4.321 4.161 -15.155 1.00 95.62 198 ASP A C 1
ATOM 1510 O O . ASP A 1 198 ? -3.373 4.134 -15.938 1.00 95.62 198 ASP A O 1
ATOM 1514 N N . TRP A 1 199 ? -4.226 4.767 -13.966 1.00 94.31 199 TRP A N 1
ATOM 1515 C CA . TRP A 1 199 ? -3.009 5.467 -13.531 1.00 94.31 199 TRP A CA 1
ATOM 1516 C C . TRP A 1 199 ? -1.840 4.519 -13.274 1.00 94.31 199 TRP A C 1
ATOM 1518 O O . TRP A 1 199 ? -0.707 4.823 -13.647 1.00 94.31 199 TRP A O 1
ATOM 1528 N N . VAL A 1 200 ? -2.093 3.357 -12.668 1.00 94.94 200 VAL A N 1
ATOM 1529 C CA . VAL A 1 200 ? -1.044 2.348 -12.487 1.00 94.94 200 VAL A CA 1
ATOM 1530 C C . VAL A 1 200 ? -0.587 1.832 -13.848 1.00 94.94 200 VAL A C 1
ATOM 1532 O O . VAL A 1 200 ? 0.615 1.745 -14.084 1.00 94.94 200 VAL A O 1
ATOM 1535 N N . ASP A 1 201 ? -1.513 1.504 -14.752 1.00 94.75 201 ASP A N 1
ATOM 1536 C CA . ASP A 1 201 ? -1.170 1.014 -16.090 1.00 94.75 201 ASP A CA 1
ATOM 1537 C C . ASP A 1 201 ? -0.327 2.045 -16.857 1.00 94.75 201 ASP A C 1
ATOM 1539 O O . ASP A 1 201 ? 0.687 1.691 -17.455 1.00 94.75 201 ASP A O 1
ATOM 1543 N N . GLU A 1 202 ? -0.661 3.334 -16.747 1.00 92.31 202 GLU A N 1
ATOM 1544 C CA . GLU A 1 202 ? 0.121 4.430 -17.321 1.00 92.31 202 GLU A CA 1
ATOM 1545 C C . GLU A 1 202 ? 1.566 4.473 -16.793 1.00 92.31 202 GLU A C 1
ATOM 1547 O O . GLU A 1 202 ? 2.504 4.493 -17.598 1.00 92.31 202 GLU A O 1
ATOM 1552 N N . ILE A 1 203 ? 1.763 4.427 -15.468 1.00 91.88 203 ILE A N 1
ATOM 1553 C CA . ILE A 1 203 ? 3.099 4.411 -14.844 1.00 91.88 203 ILE A CA 1
ATOM 1554 C C . ILE A 1 203 ? 3.900 3.194 -15.324 1.00 91.88 203 ILE A C 1
ATOM 1556 O O . ILE A 1 203 ? 5.058 3.310 -15.735 1.00 91.88 203 ILE A O 1
ATOM 1560 N N . LEU A 1 204 ? 3.283 2.010 -15.296 1.00 94.06 204 LEU A N 1
ATOM 1561 C CA . LEU A 1 204 ? 3.951 0.757 -15.637 1.00 94.06 204 LEU A CA 1
ATOM 1562 C C . LEU A 1 204 ? 4.332 0.703 -17.116 1.00 94.06 204 LEU A C 1
ATOM 1564 O O . LEU A 1 204 ? 5.474 0.380 -17.443 1.00 94.06 204 LEU A O 1
ATOM 1568 N N . ILE A 1 205 ? 3.408 1.039 -18.019 1.00 92.44 205 ILE A N 1
ATOM 1569 C CA . ILE A 1 205 ? 3.673 1.067 -19.461 1.00 92.44 205 ILE A CA 1
ATOM 1570 C C . ILE A 1 205 ? 4.743 2.109 -19.779 1.00 92.44 205 ILE A C 1
ATOM 1572 O O . ILE A 1 205 ? 5.678 1.802 -20.524 1.00 92.44 205 ILE A O 1
ATOM 1576 N N . GLY A 1 206 ? 4.649 3.303 -19.185 1.00 90.12 206 GLY A N 1
ATOM 1577 C CA . GLY A 1 206 ? 5.656 4.353 -19.316 1.00 90.12 206 GLY A CA 1
ATOM 1578 C C . GLY A 1 206 ? 7.048 3.874 -18.900 1.00 90.12 206 GLY A C 1
ATOM 1579 O O . GLY A 1 206 ? 8.011 4.061 -19.644 1.00 90.12 206 GLY A O 1
ATOM 1580 N N . GLY A 1 207 ? 7.150 3.167 -17.771 1.00 91.38 207 GLY A N 1
ATOM 1581 C CA . GLY A 1 207 ? 8.395 2.549 -17.317 1.00 91.38 207 GLY A CA 1
ATOM 1582 C C . GLY A 1 207 ? 8.912 1.476 -18.279 1.00 91.38 207 GLY A C 1
ATOM 1583 O O . GLY A 1 207 ? 10.076 1.506 -18.685 1.00 91.38 207 GLY A O 1
ATOM 1584 N N . TRP A 1 208 ? 8.054 0.547 -18.713 1.00 94.88 208 TRP A N 1
ATOM 1585 C CA . TRP A 1 208 ? 8.460 -0.582 -19.558 1.00 94.88 208 TRP A CA 1
ATOM 1586 C C . TRP A 1 208 ? 8.971 -0.188 -20.944 1.00 94.88 208 TRP A C 1
ATOM 1588 O O . TRP A 1 208 ? 9.781 -0.927 -21.508 1.00 94.88 208 TRP A O 1
ATOM 1598 N N . VAL A 1 209 ? 8.580 0.977 -21.471 1.00 93.56 209 VAL A N 1
ATOM 1599 C CA . VAL A 1 209 ? 9.161 1.544 -22.704 1.00 93.56 209 VAL A CA 1
ATOM 1600 C C . VAL A 1 209 ? 10.676 1.753 -22.578 1.00 93.56 209 VAL A C 1
ATOM 1602 O O . VAL A 1 209 ? 11.399 1.626 -23.567 1.00 93.56 209 VAL A O 1
ATOM 1605 N N . TRP A 1 210 ? 11.171 2.019 -21.368 1.00 93.12 210 TRP A N 1
ATOM 1606 C CA . TRP A 1 210 ? 12.572 2.344 -21.098 1.00 93.12 210 TRP A CA 1
ATOM 1607 C C . TRP A 1 210 ? 13.377 1.203 -20.472 1.00 93.12 210 TRP A C 1
ATOM 1609 O O . TRP A 1 210 ? 14.566 1.379 -20.178 1.00 93.12 210 TRP A O 1
ATOM 1619 N N . GLN A 1 211 ? 12.765 0.025 -20.312 1.00 95.62 211 GLN A N 1
ATOM 1620 C CA . GLN A 1 211 ? 13.444 -1.163 -19.806 1.00 95.62 211 GLN A CA 1
ATOM 1621 C C . GLN A 1 211 ? 14.608 -1.547 -20.723 1.00 95.62 211 GLN A C 1
ATOM 1623 O O . GLN A 1 211 ? 14.454 -1.705 -21.937 1.00 95.62 211 GLN A O 1
ATOM 1628 N N . LYS A 1 212 ? 15.796 -1.731 -20.144 1.00 94.88 212 LYS A N 1
ATOM 1629 C CA . LYS A 1 212 ? 16.958 -2.193 -20.907 1.00 94.88 212 LYS A CA 1
ATOM 1630 C C . LYS A 1 212 ? 16.839 -3.693 -21.193 1.00 94.88 212 LYS A C 1
ATOM 1632 O O . LYS A 1 212 ? 16.095 -4.427 -20.546 1.00 94.88 212 LYS A O 1
ATOM 1637 N N . ALA A 1 213 ? 17.628 -4.176 -22.151 1.00 94.00 213 ALA A N 1
ATOM 1638 C CA . ALA A 1 213 ? 17.568 -5.566 -22.609 1.00 94.00 213 ALA A CA 1
ATOM 1639 C C . ALA A 1 213 ? 17.823 -6.612 -21.503 1.00 94.00 213 ALA A C 1
ATOM 1641 O O . ALA A 1 213 ? 17.305 -7.721 -21.590 1.00 94.00 213 ALA A O 1
ATOM 1642 N N . ASN A 1 214 ? 18.597 -6.266 -20.469 1.00 93.25 214 ASN A N 1
ATOM 1643 C CA . ASN A 1 214 ? 18.855 -7.132 -19.313 1.00 93.25 214 ASN A CA 1
ATOM 1644 C C . ASN A 1 214 ? 17.728 -7.113 -18.261 1.00 93.25 214 ASN A C 1
ATOM 1646 O O . ASN A 1 214 ? 17.886 -7.750 -17.230 1.00 93.25 214 ASN A O 1
ATOM 1650 N N . GLY A 1 215 ? 16.640 -6.369 -18.483 1.00 95.25 215 GLY A N 1
ATOM 1651 C CA . GLY A 1 215 ? 15.510 -6.257 -17.559 1.00 95.25 215 GLY A CA 1
ATOM 1652 C C . GLY A 1 215 ? 15.543 -5.049 -16.620 1.00 95.25 215 GLY A C 1
ATOM 1653 O O . GLY A 1 215 ? 14.527 -4.776 -15.986 1.00 95.25 215 GLY A O 1
ATOM 1654 N N . THR A 1 216 ? 16.649 -4.299 -16.550 1.00 94.81 216 THR A N 1
ATOM 1655 C CA . THR A 1 216 ? 16.761 -3.167 -15.616 1.00 94.81 216 THR A CA 1
ATOM 1656 C C . THR A 1 216 ? 15.947 -1.966 -16.076 1.00 94.81 216 THR A C 1
ATOM 1658 O O . THR A 1 216 ? 15.868 -1.670 -17.273 1.00 94.81 216 THR A O 1
ATOM 1661 N N . LEU A 1 217 ? 15.427 -1.224 -15.107 1.00 93.75 217 LEU A N 1
ATOM 1662 C CA . LEU A 1 217 ? 15.115 0.190 -15.240 1.00 93.75 217 LEU A CA 1
ATOM 1663 C C . LEU A 1 217 ? 16.235 1.011 -14.603 1.00 93.75 217 LEU A C 1
ATOM 1665 O O . LEU A 1 217 ? 17.093 0.483 -13.889 1.00 93.75 217 LEU A O 1
ATOM 1669 N N . TYR A 1 218 ? 16.285 2.279 -14.977 1.00 92.31 218 TYR A N 1
ATOM 1670 C CA . TYR A 1 218 ? 17.286 3.231 -14.517 1.00 92.31 218 TYR A CA 1
ATOM 1671 C C . TYR A 1 218 ? 16.637 4.188 -13.519 1.00 92.31 218 TYR A C 1
ATOM 1673 O O . TYR A 1 218 ? 15.410 4.313 -13.518 1.00 92.31 218 TYR A O 1
ATOM 1681 N N . SER A 1 219 ? 17.446 4.835 -12.680 1.00 88.06 219 SER A N 1
ATOM 1682 C CA . SER A 1 219 ? 16.947 5.757 -11.658 1.00 88.06 219 SER A CA 1
ATOM 1683 C C . SER A 1 219 ? 16.148 6.896 -12.267 1.00 88.06 219 SER A C 1
ATOM 1685 O O . SER A 1 219 ? 15.134 7.263 -11.709 1.00 88.06 219 SER A O 1
ATOM 1687 N N . THR A 1 220 ? 16.492 7.395 -13.450 1.00 85.94 220 THR A N 1
ATOM 1688 C CA . THR A 1 220 ? 15.609 8.300 -14.192 1.00 85.94 220 THR A CA 1
ATOM 1689 C C . THR A 1 220 ? 14.902 7.517 -15.293 1.00 85.94 220 THR A C 1
ATOM 1691 O O . THR A 1 220 ? 15.554 6.918 -16.157 1.00 85.94 220 THR A O 1
ATOM 1694 N N . ILE A 1 221 ? 13.565 7.532 -15.318 1.00 80.44 221 ILE A N 1
ATOM 1695 C CA . ILE A 1 221 ? 12.808 6.878 -16.392 1.00 80.44 221 ILE A CA 1
ATOM 1696 C C . ILE A 1 221 ? 13.124 7.569 -17.724 1.00 80.44 221 ILE A C 1
ATOM 1698 O O . ILE A 1 221 ? 12.927 8.764 -17.908 1.00 80.44 221 ILE A O 1
ATOM 1702 N N . GLY A 1 222 ? 13.673 6.794 -18.657 1.00 79.69 222 GLY A N 1
ATOM 1703 C CA . GLY A 1 222 ? 14.166 7.283 -19.945 1.00 79.69 222 GLY A CA 1
ATOM 1704 C C . GLY A 1 222 ? 15.533 7.955 -19.938 1.00 79.69 222 GLY A C 1
ATOM 1705 O O . GLY A 1 222 ? 16.025 8.336 -21.000 1.00 79.69 222 GLY A O 1
ATOM 1706 N N . GLY A 1 223 ? 16.184 8.008 -18.779 1.00 81.31 223 GLY A N 1
ATOM 1707 C CA . GLY A 1 223 ? 17.571 8.421 -18.641 1.00 81.31 223 GLY A CA 1
ATOM 1708 C C . GLY A 1 223 ? 18.592 7.339 -19.010 1.00 81.31 223 GLY A C 1
ATOM 1709 O O . GLY A 1 223 ? 18.283 6.183 -19.355 1.00 81.31 223 GLY A O 1
ATOM 1710 N N . ASP A 1 224 ? 19.853 7.751 -18.928 1.00 81.56 224 ASP A N 1
ATOM 1711 C CA . ASP A 1 224 ? 21.057 6.943 -19.116 1.00 81.56 224 ASP A CA 1
ATOM 1712 C C . ASP A 1 224 ? 21.998 6.986 -17.895 1.00 81.56 224 ASP A C 1
ATOM 1714 O O . ASP A 1 224 ? 23.189 6.714 -18.026 1.00 81.56 224 ASP A O 1
ATOM 1718 N N . ASP A 1 225 ? 21.444 7.278 -16.716 1.00 85.62 225 ASP A N 1
ATOM 1719 C CA . ASP A 1 225 ? 22.120 7.297 -15.421 1.00 85.62 225 ASP A CA 1
ATOM 1720 C C . ASP A 1 225 ? 22.466 5.880 -14.908 1.00 85.62 225 ASP A C 1
ATOM 1722 O O . ASP A 1 225 ? 23.199 5.139 -15.571 1.00 85.62 225 ASP A O 1
ATOM 1726 N N . PHE A 1 226 ? 22.037 5.493 -13.704 1.00 88.50 226 PHE A N 1
ATOM 1727 C CA . PHE A 1 226 ? 22.426 4.220 -13.100 1.00 88.50 226 PHE A CA 1
ATOM 1728 C C . PHE A 1 226 ? 21.254 3.243 -13.017 1.00 88.50 226 PHE A C 1
ATOM 1730 O O . PHE A 1 226 ? 20.090 3.625 -12.948 1.00 88.50 226 PHE A O 1
ATOM 1737 N N . ALA A 1 227 ? 21.581 1.950 -13.032 1.00 91.81 227 ALA A N 1
ATOM 1738 C CA . ALA A 1 227 ? 20.599 0.889 -12.861 1.00 91.81 227 ALA A CA 1
ATOM 1739 C C . ALA A 1 227 ? 19.985 0.958 -11.457 1.00 91.81 227 ALA A C 1
ATOM 1741 O O . ALA A 1 227 ? 20.708 0.891 -10.461 1.00 91.81 227 ALA A O 1
ATOM 1742 N N . ASP A 1 228 ? 18.661 1.055 -11.393 1.00 92.19 228 ASP A N 1
ATOM 1743 C CA . ASP A 1 228 ? 17.917 1.184 -10.146 1.00 92.19 228 ASP A CA 1
ATOM 1744 C C . ASP A 1 228 ? 17.225 -0.137 -9.802 1.00 92.19 228 ASP A C 1
ATOM 1746 O O . ASP A 1 228 ? 16.172 -0.479 -10.344 1.00 92.19 228 ASP A O 1
ATOM 1750 N N . THR A 1 229 ? 17.828 -0.897 -8.889 1.00 92.56 229 THR A N 1
ATOM 1751 C CA . THR A 1 229 ? 17.285 -2.180 -8.429 1.00 92.56 229 THR A CA 1
ATOM 1752 C C . THR A 1 229 ? 15.965 -2.009 -7.674 1.00 92.56 229 THR A C 1
ATOM 1754 O O . THR A 1 229 ? 15.067 -2.831 -7.860 1.00 92.56 229 THR A O 1
ATOM 1757 N N . SER A 1 230 ? 15.820 -0.967 -6.845 1.00 90.31 230 SER A N 1
ATOM 1758 C CA . SER A 1 230 ? 14.606 -0.720 -6.053 1.00 90.31 230 SER A CA 1
ATOM 1759 C C . SER A 1 230 ? 13.428 -0.354 -6.945 1.00 90.31 230 SER A C 1
ATOM 1761 O O . SER A 1 230 ? 12.393 -1.019 -6.873 1.00 90.31 230 SER A O 1
ATOM 1763 N N . GLY A 1 231 ? 13.601 0.612 -7.849 1.00 92.06 231 GLY A N 1
ATOM 1764 C CA . GLY A 1 231 ? 12.569 0.996 -8.810 1.00 92.06 231 GLY A CA 1
ATOM 1765 C C . GLY A 1 231 ? 12.207 -0.145 -9.754 1.00 92.06 231 GLY A C 1
ATOM 1766 O O . GLY A 1 231 ? 11.028 -0.443 -9.952 1.00 92.06 231 GLY A O 1
ATOM 1767 N N . THR A 1 232 ? 13.206 -0.884 -10.255 1.00 95.25 232 THR A N 1
ATOM 1768 C CA . THR A 1 232 ? 12.968 -2.081 -11.083 1.00 95.25 232 THR A CA 1
ATOM 1769 C C . THR A 1 232 ? 12.129 -3.122 -10.330 1.00 95.25 232 THR A C 1
ATOM 1771 O O . THR A 1 232 ? 11.197 -3.693 -10.903 1.00 95.25 232 THR A O 1
ATOM 1774 N N . ALA A 1 233 ? 12.419 -3.356 -9.044 1.00 95.12 233 ALA A N 1
ATOM 1775 C CA . ALA A 1 233 ? 11.692 -4.320 -8.222 1.00 95.12 233 ALA A CA 1
ATOM 1776 C C . ALA A 1 233 ? 10.266 -3.864 -7.929 1.00 95.12 233 ALA A C 1
ATOM 1778 O O . ALA A 1 233 ? 9.333 -4.657 -8.062 1.00 95.12 233 ALA A O 1
ATOM 1779 N N . ALA A 1 234 ? 10.091 -2.593 -7.571 1.00 94.25 234 ALA A N 1
ATOM 1780 C CA . ALA A 1 234 ? 8.798 -2.017 -7.243 1.00 94.25 234 ALA A CA 1
ATOM 1781 C C . ALA A 1 234 ? 7.853 -1.999 -8.456 1.00 94.25 234 ALA A C 1
ATOM 1783 O O . ALA A 1 234 ? 6.712 -2.450 -8.349 1.00 94.25 234 ALA A O 1
ATOM 1784 N N . ILE A 1 235 ? 8.340 -1.594 -9.633 1.00 95.25 235 ILE A N 1
ATOM 1785 C CA . ILE A 1 235 ? 7.553 -1.594 -10.877 1.00 95.25 235 ILE A CA 1
ATOM 1786 C C . ILE A 1 235 ? 7.181 -3.031 -11.288 1.00 95.25 235 ILE A C 1
ATOM 1788 O O . ILE A 1 235 ? 6.026 -3.297 -11.630 1.00 95.25 235 ILE A O 1
ATOM 1792 N N . ALA A 1 236 ? 8.104 -3.998 -11.190 1.00 97.06 236 ALA A N 1
ATOM 1793 C CA . ALA A 1 236 ? 7.783 -5.406 -11.451 1.00 97.06 236 ALA A CA 1
ATOM 1794 C C . ALA A 1 236 ? 6.721 -5.941 -10.471 1.00 97.06 236 ALA A C 1
ATOM 1796 O O . ALA A 1 236 ? 5.741 -6.571 -10.876 1.00 97.06 236 ALA A O 1
ATOM 1797 N N . ALA A 1 237 ? 6.881 -5.641 -9.182 1.00 95.56 237 ALA A N 1
ATOM 1798 C CA . ALA A 1 237 ? 5.966 -6.025 -8.117 1.00 95.56 237 ALA A CA 1
ATOM 1799 C C . ALA A 1 237 ? 4.554 -5.436 -8.307 1.00 95.56 237 ALA A C 1
ATOM 1801 O O . ALA A 1 237 ? 3.566 -6.149 -8.092 1.00 95.56 237 ALA A O 1
ATOM 1802 N N . ALA A 1 238 ? 4.445 -4.174 -8.727 1.00 96.25 238 ALA A N 1
ATOM 1803 C CA . ALA A 1 238 ? 3.178 -3.534 -9.068 1.00 96.25 238 ALA A CA 1
ATOM 1804 C C . ALA A 1 238 ? 2.540 -4.172 -10.312 1.00 96.25 238 ALA A C 1
ATOM 1806 O O . ALA A 1 238 ? 1.348 -4.479 -10.292 1.00 96.25 238 ALA A O 1
ATOM 1807 N 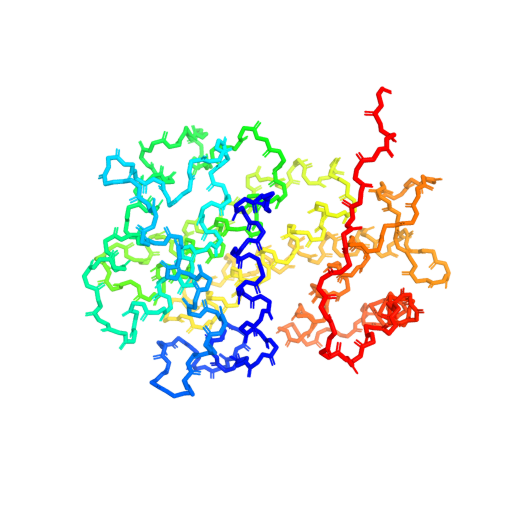N . MET A 1 239 ? 3.330 -4.485 -11.345 1.00 97.44 239 MET A N 1
ATOM 1808 C CA . MET A 1 239 ? 2.838 -5.145 -12.559 1.00 97.44 239 MET A CA 1
ATOM 1809 C C . MET A 1 239 ? 2.239 -6.525 -12.283 1.00 97.44 239 MET A C 1
ATOM 1811 O O . MET A 1 239 ? 1.146 -6.822 -12.762 1.00 97.44 239 MET A O 1
ATOM 1815 N N . TYR A 1 240 ? 2.886 -7.366 -11.471 1.00 97.00 240 TYR A N 1
ATOM 1816 C CA . TYR A 1 240 ? 2.306 -8.663 -11.100 1.00 97.00 240 TYR A CA 1
ATOM 1817 C C . TYR A 1 240 ? 0.956 -8.523 -10.393 1.00 97.00 240 TYR A C 1
ATOM 1819 O O . TYR A 1 240 ? 0.025 -9.290 -10.657 1.00 97.00 240 TYR A O 1
ATOM 1827 N N . ARG A 1 241 ? 0.832 -7.533 -9.504 1.00 95.62 241 ARG A N 1
ATOM 1828 C CA . ARG A 1 241 ? -0.404 -7.278 -8.759 1.00 95.62 241 ARG A CA 1
ATOM 1829 C C . ARG A 1 241 ? -1.500 -6.731 -9.672 1.00 95.62 241 ARG A C 1
ATOM 1831 O O . ARG A 1 241 ? -2.604 -7.273 -9.657 1.00 95.62 241 ARG A O 1
ATOM 1838 N N . LEU A 1 242 ? -1.194 -5.748 -10.522 1.00 96.81 242 LEU A N 1
ATOM 1839 C CA . LEU A 1 242 ? -2.156 -5.205 -11.483 1.00 96.81 242 LEU A CA 1
ATOM 1840 C C . LEU A 1 242 ? -2.624 -6.277 -12.477 1.00 96.81 242 LEU A C 1
ATOM 1842 O O . LEU A 1 242 ? -3.821 -6.395 -12.736 1.00 96.81 242 LEU A O 1
ATOM 1846 N N . ALA A 1 243 ? -1.715 -7.110 -12.989 1.00 96.88 243 ALA A N 1
ATOM 1847 C CA . ALA A 1 243 ? -2.061 -8.211 -13.886 1.00 96.88 243 ALA A CA 1
ATOM 1848 C C . ALA A 1 243 ? -2.984 -9.239 -13.217 1.00 96.88 243 ALA A C 1
ATOM 1850 O O . ALA A 1 243 ? -3.905 -9.749 -13.852 1.00 96.88 243 ALA A O 1
ATOM 1851 N N . ARG A 1 244 ? -2.783 -9.525 -11.923 1.00 94.75 244 ARG A N 1
ATOM 1852 C CA . ARG A 1 244 ? -3.681 -10.395 -11.151 1.00 94.75 244 ARG A CA 1
ATOM 1853 C C . ARG A 1 244 ? -5.078 -9.787 -10.992 1.00 94.75 244 ARG A C 1
ATOM 1855 O O . ARG A 1 244 ? -6.051 -10.535 -11.035 1.00 94.75 244 ARG A O 1
ATOM 1862 N N . ILE A 1 245 ? -5.173 -8.471 -10.804 1.00 94.62 245 ILE A N 1
ATOM 1863 C CA . ILE A 1 245 ? -6.449 -7.755 -10.643 1.00 94.62 245 ILE A CA 1
ATOM 1864 C C . ILE A 1 245 ? -7.212 -7.684 -11.970 1.00 94.62 245 ILE A C 1
ATOM 1866 O O . ILE A 1 245 ? -8.395 -8.008 -12.030 1.00 94.62 245 ILE A O 1
ATOM 1870 N N . THR A 1 246 ? -6.534 -7.279 -13.041 1.00 95.75 246 THR A N 1
ATOM 1871 C CA . THR A 1 246 ? -7.144 -7.019 -14.357 1.00 95.75 246 THR A CA 1
ATOM 1872 C C . THR A 1 246 ? -7.271 -8.271 -15.224 1.00 95.75 246 THR A C 1
ATOM 1874 O O . THR A 1 246 ? -8.037 -8.290 -16.186 1.00 95.75 246 THR A O 1
ATOM 1877 N N . GLY A 1 247 ? -6.500 -9.319 -14.925 1.00 96.25 247 GLY A N 1
ATOM 1878 C CA . GLY A 1 247 ? -6.352 -10.488 -15.788 1.00 96.25 247 GLY A CA 1
ATOM 1879 C C . GLY A 1 247 ? -5.565 -10.212 -17.075 1.00 96.25 247 GLY A C 1
ATOM 1880 O O . GLY A 1 247 ? -5.569 -11.063 -17.964 1.00 96.25 247 GLY A O 1
ATOM 1881 N N . ASN A 1 248 ? -4.908 -9.051 -17.203 1.00 94.81 248 ASN A N 1
ATOM 1882 C CA . ASN A 1 248 ? -4.154 -8.666 -18.395 1.00 94.81 248 ASN A CA 1
ATOM 1883 C C . ASN A 1 248 ? -2.681 -9.122 -18.304 1.00 94.81 248 ASN A C 1
ATOM 1885 O O . ASN A 1 248 ? -1.925 -8.585 -17.492 1.00 94.81 248 ASN A O 1
ATOM 1889 N N . PRO A 1 249 ? -2.223 -10.068 -19.148 1.00 94.75 249 PRO A N 1
ATOM 1890 C CA . PRO A 1 249 ? -0.862 -10.585 -19.080 1.00 94.75 249 PRO A CA 1
ATOM 1891 C C . PRO A 1 249 ? 0.143 -9.827 -19.964 1.00 94.75 249 PRO A C 1
ATOM 1893 O O . PRO A 1 249 ? 1.309 -10.213 -19.990 1.00 94.75 249 PRO A O 1
ATOM 1896 N N . ILE A 1 250 ? -0.274 -8.804 -20.727 1.00 95.00 250 ILE A N 1
ATOM 1897 C CA . ILE A 1 250 ? 0.525 -8.215 -21.825 1.00 95.00 250 ILE A CA 1
ATOM 1898 C C . ILE A 1 250 ? 1.939 -7.806 -21.382 1.00 95.00 250 ILE A C 1
ATOM 1900 O O . ILE A 1 250 ? 2.905 -8.079 -22.095 1.00 95.00 250 ILE A O 1
ATOM 1904 N N . HIS A 1 251 ? 2.073 -7.205 -20.198 1.00 95.19 251 HIS A N 1
ATOM 1905 C CA . HIS A 1 251 ? 3.349 -6.703 -19.677 1.00 95.19 251 HIS A CA 1
ATOM 1906 C C . HIS A 1 251 ? 4.037 -7.642 -18.672 1.00 95.19 251 HIS A C 1
ATOM 1908 O O . HIS A 1 251 ? 5.138 -7.339 -18.212 1.00 95.19 251 HIS A O 1
ATOM 1914 N N . ILE A 1 252 ? 3.471 -8.826 -18.398 1.00 97.19 252 ILE A N 1
ATOM 1915 C CA . ILE A 1 252 ? 4.117 -9.8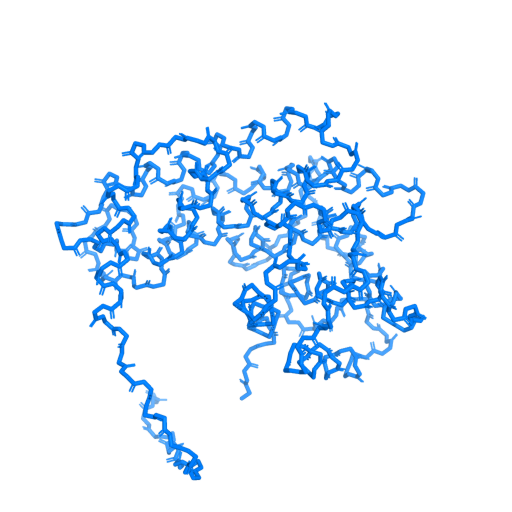45 -17.552 1.00 97.19 252 ILE A CA 1
ATOM 1916 C C . ILE A 1 252 ? 5.521 -10.209 -18.056 1.00 97.19 252 ILE A C 1
ATOM 1918 O O . ILE A 1 252 ? 6.437 -10.211 -17.241 1.00 97.19 252 ILE A O 1
ATOM 1922 N N . PRO A 1 253 ? 5.779 -10.420 -19.364 1.00 97.81 253 PRO A N 1
ATOM 1923 C CA . PRO A 1 253 ? 7.136 -10.717 -19.827 1.00 97.81 253 PRO A CA 1
ATOM 1924 C C . PRO A 1 253 ? 8.172 -9.622 -19.525 1.00 97.81 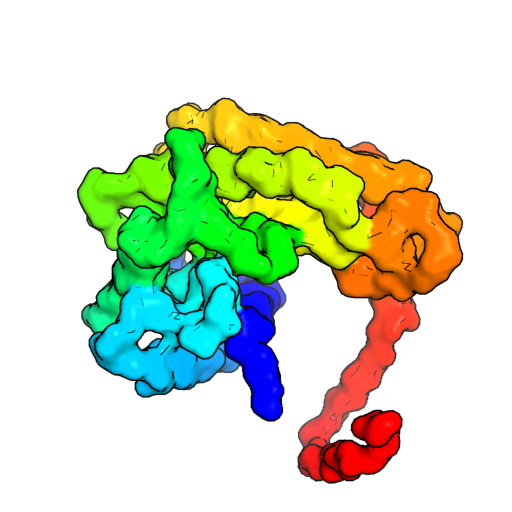253 PRO A C 1
ATOM 1926 O O . PRO A 1 253 ? 9.362 -9.919 -19.472 1.00 97.81 253 PRO A O 1
ATOM 1929 N N . ALA A 1 254 ? 7.759 -8.357 -19.370 1.00 97.44 254 ALA A N 1
ATOM 1930 C CA . ALA A 1 254 ? 8.659 -7.283 -18.943 1.00 97.44 254 ALA A CA 1
ATOM 1931 C C . ALA A 1 254 ? 8.962 -7.376 -17.443 1.00 97.44 254 ALA A C 1
ATOM 1933 O O . ALA A 1 254 ? 10.132 -7.303 -17.060 1.00 97.44 254 ALA A O 1
ATOM 1934 N N . ALA A 1 255 ? 7.936 -7.626 -16.624 1.00 97.62 255 ALA A N 1
ATOM 1935 C CA . ALA A 1 255 ? 8.093 -7.876 -15.194 1.00 97.62 255 ALA A CA 1
ATOM 1936 C C . ALA A 1 255 ? 8.973 -9.107 -14.910 1.00 97.62 255 ALA A C 1
ATOM 1938 O O . ALA A 1 255 ? 9.832 -9.036 -14.039 1.00 97.62 255 ALA A O 1
ATOM 1939 N N . GLU A 1 256 ? 8.847 -10.183 -15.696 1.00 98.12 256 GLU A N 1
ATOM 1940 C CA . GLU A 1 256 ? 9.694 -11.382 -15.576 1.00 98.12 256 GLU A CA 1
ATOM 1941 C C . GLU A 1 256 ? 11.176 -11.065 -15.797 1.00 98.12 256 GLU A C 1
ATOM 1943 O O . GLU A 1 256 ? 12.012 -11.453 -14.989 1.00 98.12 256 GLU A O 1
ATOM 1948 N N . ARG A 1 257 ? 11.529 -10.291 -16.835 1.00 97.94 257 ARG A N 1
ATOM 1949 C CA . ARG A 1 257 ? 12.934 -9.895 -17.060 1.00 97.94 257 ARG A CA 1
ATOM 1950 C C . ARG A 1 257 ? 13.498 -9.079 -15.899 1.00 97.94 257 ARG A C 1
ATOM 1952 O O . ARG A 1 257 ? 14.651 -9.264 -15.518 1.00 97.94 257 ARG A O 1
ATOM 1959 N N . ALA A 1 258 ? 12.696 -8.162 -15.360 1.00 97.50 258 ALA A N 1
ATOM 1960 C CA . ALA A 1 258 ? 13.063 -7.384 -14.183 1.00 97.50 258 ALA A CA 1
ATOM 1961 C C . ALA A 1 258 ? 13.278 -8.303 -12.969 1.00 97.50 258 ALA A C 1
ATOM 1963 O O . ALA A 1 258 ? 14.318 -8.227 -12.315 1.00 97.50 258 ALA A O 1
ATOM 1964 N N . TYR A 1 259 ? 12.337 -9.213 -12.710 1.00 96.44 259 TYR A N 1
ATOM 1965 C CA . TYR A 1 259 ? 12.421 -10.196 -11.634 1.00 96.44 259 TYR A CA 1
ATOM 1966 C C . TYR A 1 259 ? 13.664 -11.085 -11.750 1.00 96.44 259 TYR A C 1
ATOM 1968 O O . TYR A 1 259 ? 14.400 -11.217 -10.777 1.00 96.44 259 TYR A O 1
ATOM 1976 N N . GLU A 1 260 ? 13.937 -11.651 -12.927 1.00 96.25 260 GLU A N 1
ATOM 1977 C CA . GLU A 1 260 ? 15.108 -12.498 -13.177 1.00 96.25 260 GLU A CA 1
ATOM 1978 C C . GLU A 1 260 ? 16.417 -11.756 -12.882 1.00 96.25 260 GLU A C 1
ATOM 1980 O O . GLU A 1 260 ? 17.297 -12.293 -12.202 1.00 96.25 260 GLU A O 1
ATOM 1985 N N . LEU A 1 261 ? 16.531 -10.502 -13.337 1.00 95.19 261 LEU A N 1
ATOM 1986 C CA . LEU A 1 261 ? 17.682 -9.649 -13.048 1.00 95.19 261 LEU A CA 1
ATOM 1987 C C . LEU A 1 261 ? 17.852 -9.426 -11.541 1.00 95.19 261 LEU A C 1
ATOM 1989 O O . LEU A 1 261 ? 18.955 -9.587 -11.013 1.00 95.19 261 LEU A O 1
ATOM 1993 N N . ILE A 1 262 ? 16.777 -9.054 -10.845 1.00 93.56 262 ILE A N 1
ATOM 1994 C CA . ILE A 1 262 ? 16.814 -8.762 -9.407 1.00 93.56 262 ILE A CA 1
ATOM 1995 C C . ILE A 1 262 ? 17.150 -10.022 -8.618 1.00 93.56 262 ILE A C 1
ATOM 1997 O O . ILE A 1 262 ? 18.044 -9.992 -7.778 1.00 93.56 262 ILE A O 1
ATOM 2001 N N . ALA A 1 263 ? 16.492 -11.143 -8.914 1.00 91.44 263 ALA A N 1
ATOM 2002 C CA . ALA A 1 263 ? 16.735 -12.421 -8.257 1.00 91.44 263 ALA A CA 1
ATOM 2003 C C . ALA A 1 263 ? 18.197 -12.869 -8.410 1.00 91.44 263 ALA A C 1
ATOM 2005 O O . ALA A 1 263 ? 18.781 -13.388 -7.461 1.00 91.44 263 ALA A O 1
ATOM 2006 N N . ALA A 1 264 ? 18.815 -12.612 -9.568 1.00 90.69 264 ALA A N 1
ATOM 2007 C CA . ALA A 1 264 ? 20.238 -12.862 -9.792 1.00 90.69 264 ALA A CA 1
ATOM 2008 C C . ALA A 1 264 ? 21.170 -11.869 -9.067 1.00 90.69 264 ALA A C 1
ATOM 2010 O O . ALA A 1 264 ? 22.350 -12.168 -8.884 1.00 90.69 264 ALA A O 1
ATOM 2011 N N . SER A 1 265 ? 20.658 -10.704 -8.663 1.00 87.38 265 SER A N 1
ATOM 2012 C CA . SER A 1 265 ? 21.417 -9.616 -8.027 1.00 87.38 265 SER A CA 1
ATOM 2013 C C . SER A 1 265 ? 21.335 -9.626 -6.495 1.00 87.38 265 SER A C 1
ATOM 2015 O O . SER A 1 265 ? 22.128 -8.958 -5.831 1.00 87.38 265 SER A O 1
ATOM 2017 N N . VAL A 1 266 ? 20.400 -10.383 -5.909 1.00 83.50 266 VAL A N 1
ATOM 2018 C CA . VAL A 1 266 ? 20.309 -10.570 -4.455 1.00 83.50 266 VAL A CA 1
ATOM 2019 C C . VAL A 1 266 ? 21.374 -11.573 -4.009 1.00 83.50 266 VAL A C 1
ATOM 2021 O O . VAL A 1 266 ? 21.287 -12.771 -4.281 1.00 83.50 266 VAL A O 1
ATOM 2024 N N . ASN A 1 267 ? 22.385 -11.094 -3.283 1.00 75.75 267 ASN A N 1
ATOM 2025 C CA . ASN A 1 267 ? 23.372 -11.968 -2.651 1.00 75.75 267 ASN A CA 1
ATOM 2026 C C . ASN A 1 267 ? 22.681 -12.911 -1.652 1.00 75.75 267 ASN A C 1
ATOM 2028 O O . ASN A 1 267 ? 21.783 -12.493 -0.920 1.00 75.75 267 ASN A O 1
ATOM 2032 N N . GLN A 1 268 ? 23.130 -14.169 -1.567 1.00 49.75 268 GLN A N 1
ATOM 2033 C CA . GLN A 1 268 ? 22.685 -15.069 -0.501 1.00 49.75 268 GLN A CA 1
ATOM 2034 C C . GLN A 1 268 ? 22.986 -14.421 0.856 1.00 49.75 268 GLN A C 1
ATOM 2036 O O . GLN A 1 268 ? 24.149 -14.282 1.240 1.00 49.75 268 GLN A O 1
ATOM 2041 N N . LEU A 1 269 ? 21.942 -14.052 1.601 1.00 45.09 269 LEU A N 1
ATOM 2042 C CA . LEU A 1 269 ? 22.068 -13.846 3.036 1.00 45.09 269 LEU A CA 1
ATOM 2043 C C . LEU A 1 269 ? 22.537 -15.181 3.613 1.00 45.09 269 LEU A C 1
ATOM 2045 O O . LEU A 1 269 ? 21.829 -16.185 3.537 1.00 45.09 269 LEU A O 1
ATOM 2049 N N . VAL A 1 270 ? 23.767 -15.208 4.124 1.00 37.03 270 VAL A N 1
ATOM 2050 C CA . VAL A 1 270 ? 24.320 -16.370 4.816 1.00 37.03 270 VAL A CA 1
ATOM 2051 C C . VAL A 1 270 ? 23.372 -16.698 5.967 1.00 37.03 270 VAL A C 1
ATOM 2053 O O . VAL A 1 270 ? 23.308 -15.976 6.959 1.00 37.03 270 VAL A O 1
ATOM 2056 N N . ALA A 1 271 ? 22.608 -17.778 5.816 1.00 34.56 271 ALA A N 1
ATOM 2057 C CA . ALA A 1 271 ? 21.815 -18.363 6.881 1.00 34.56 271 ALA A CA 1
ATOM 2058 C C . ALA A 1 271 ? 22.776 -18.880 7.959 1.00 34.56 271 ALA A C 1
ATOM 2060 O O . ALA A 1 271 ? 23.286 -19.997 7.891 1.00 34.56 271 ALA A O 1
ATOM 2061 N N . GLY A 1 272 ? 23.073 -18.033 8.935 1.00 30.50 272 GLY A N 1
ATOM 2062 C CA . GLY A 1 272 ? 23.915 -18.373 10.064 1.00 30.50 272 GLY A CA 1
ATOM 2063 C C . GLY A 1 272 ? 23.714 -17.359 11.171 1.00 30.50 272 GLY A C 1
ATOM 2064 O O . GLY A 1 272 ? 24.189 -16.233 11.077 1.00 30.50 272 GLY A O 1
ATOM 2065 N N . HIS A 1 273 ? 23.029 -17.768 12.237 1.00 43.12 273 HIS A N 1
ATOM 2066 C CA . HIS A 1 273 ? 23.149 -17.113 13.532 1.00 43.12 273 HIS A CA 1
ATOM 2067 C C . HIS A 1 273 ? 24.638 -17.009 13.899 1.00 43.12 273 HIS A C 1
ATOM 2069 O O . HIS A 1 273 ? 25.270 -17.993 14.277 1.00 43.12 273 HIS A O 1
ATOM 2075 N N . GLY A 1 274 ? 25.192 -15.809 13.770 1.00 32.88 274 GLY A N 1
ATOM 2076 C CA . GLY A 1 274 ? 26.542 -15.438 14.165 1.00 32.88 274 GLY A CA 1
ATOM 2077 C C . GLY A 1 274 ? 26.532 -13.950 14.490 1.00 32.88 274 GLY A C 1
ATOM 2078 O O . GLY A 1 274 ? 25.939 -13.170 13.756 1.00 32.88 274 GLY A O 1
ATOM 2079 N N . GLN A 1 275 ? 27.092 -13.597 15.644 1.00 28.89 275 GLN A N 1
ATOM 2080 C CA . GLN A 1 275 ? 27.060 -12.277 16.282 1.00 28.89 275 GLN A CA 1
ATOM 2081 C C . GLN A 1 275 ? 27.288 -11.074 15.345 1.00 28.89 275 GLN A C 1
ATOM 2083 O O . GLN A 1 275 ? 27.977 -11.216 14.334 1.00 28.89 275 GLN A O 1
ATOM 2088 N N . PRO A 1 276 ? 26.759 -9.881 15.700 1.00 35.88 276 PRO A N 1
ATOM 2089 C CA . PRO A 1 276 ? 26.889 -8.689 14.871 1.00 35.88 276 PRO A CA 1
ATOM 2090 C C . PRO A 1 276 ? 28.366 -8.360 14.656 1.00 35.88 276 PRO A C 1
ATOM 2092 O O . PRO A 1 276 ? 29.103 -8.123 15.610 1.00 35.88 276 PRO A O 1
ATOM 2095 N N . ALA A 1 277 ? 28.791 -8.366 13.395 1.00 33.66 277 ALA A N 1
ATOM 2096 C CA . ALA A 1 277 ? 30.063 -7.787 13.011 1.00 33.66 277 ALA A CA 1
ATOM 2097 C C . ALA A 1 277 ? 29.940 -6.263 13.132 1.00 33.66 277 ALA A C 1
ATOM 2099 O O . ALA A 1 277 ? 29.060 -5.656 12.519 1.00 33.66 277 ALA A O 1
ATOM 2100 N N . ASP A 1 278 ? 30.810 -5.674 13.949 1.00 29.81 278 ASP A N 1
ATOM 2101 C CA . ASP A 1 278 ? 30.988 -4.235 14.093 1.00 29.81 278 ASP A CA 1
ATOM 2102 C C . ASP A 1 278 ? 31.218 -3.588 12.719 1.00 29.81 278 ASP A C 1
ATOM 2104 O O . ASP A 1 278 ? 32.279 -3.733 12.109 1.00 29.81 278 ASP A O 1
ATOM 2108 N N . ILE A 1 279 ? 30.223 -2.847 12.230 1.00 35.56 279 ILE A N 1
ATOM 2109 C CA . ILE A 1 279 ? 30.401 -1.940 11.098 1.00 35.56 279 ILE A CA 1
ATOM 2110 C C . ILE A 1 279 ? 31.060 -0.680 11.660 1.00 35.56 279 ILE A C 1
ATOM 2112 O O . ILE A 1 279 ? 30.399 0.183 12.241 1.00 35.56 279 ILE A O 1
ATOM 2116 N N . GLN A 1 280 ? 32.385 -0.592 11.523 1.00 26.17 280 GLN A N 1
ATOM 2117 C CA . GLN A 1 280 ? 33.102 0.657 11.750 1.00 26.17 280 GLN A CA 1
ATOM 2118 C C . GLN A 1 280 ? 32.723 1.653 10.651 1.00 26.17 280 GLN A C 1
ATOM 2120 O O . GLN A 1 280 ? 33.075 1.479 9.488 1.00 26.17 280 GLN A O 1
ATOM 2125 N N . TYR A 1 281 ? 32.003 2.703 11.039 1.00 32.88 281 TYR A N 1
ATOM 2126 C CA . TYR A 1 281 ? 31.846 3.907 10.234 1.00 32.88 281 TYR A CA 1
ATOM 2127 C C . TYR A 1 281 ? 33.151 4.702 10.293 1.00 32.88 281 TYR A C 1
ATOM 2129 O O . TYR A 1 281 ? 33.418 5.411 11.263 1.00 32.88 281 TYR A O 1
ATOM 2137 N N . SER A 1 282 ? 33.959 4.594 9.248 1.00 31.41 282 SER A N 1
ATOM 2138 C CA . SER A 1 282 ? 34.957 5.601 8.909 1.00 31.41 282 SER A CA 1
ATOM 2139 C C . SER A 1 282 ? 34.917 5.824 7.406 1.00 31.41 282 SER A C 1
ATOM 2141 O O . SER A 1 282 ? 34.921 4.861 6.646 1.00 31.41 282 SER A O 1
ATOM 2143 N N . ASP A 1 283 ? 34.907 7.102 7.034 1.00 31.78 283 ASP A N 1
ATOM 2144 C CA . ASP A 1 283 ? 35.095 7.650 5.687 1.00 31.78 283 ASP A CA 1
ATOM 2145 C C . ASP A 1 283 ? 33.818 7.975 4.897 1.00 31.78 283 ASP A C 1
ATOM 2147 O O . ASP A 1 283 ? 33.561 7.453 3.818 1.00 31.78 283 ASP A O 1
ATOM 2151 N N . CYS A 1 284 ? 33.067 8.948 5.419 1.00 31.78 284 CYS A N 1
ATOM 2152 C CA . CYS A 1 284 ? 32.508 10.044 4.618 1.00 31.78 284 CYS A CA 1
ATOM 2153 C C . CYS A 1 284 ? 32.650 11.334 5.441 1.00 31.78 284 CYS A C 1
ATOM 2155 O O . CYS A 1 284 ? 31.838 11.614 6.322 1.00 31.78 284 CYS A O 1
ATOM 2157 N N . ALA A 1 285 ? 33.752 12.047 5.202 1.00 34.41 285 ALA A N 1
ATOM 2158 C CA . ALA A 1 285 ? 33.969 13.433 5.606 1.00 34.41 285 ALA A CA 1
ATOM 2159 C C . ALA A 1 285 ? 33.788 14.338 4.384 1.00 34.41 285 ALA A C 1
ATOM 2161 O O . ALA A 1 285 ? 34.133 13.870 3.273 1.00 34.41 285 ALA A O 1
#

pLDDT: mean 84.21, std 16.19, range [26.17, 98.12]

Sequence (285 aa):
MRAQWELGVIAEAQLEVQTPSLTAWAKGSIPVPVSPEIPVEVYEITKKVVDAKPANLTELILDGGAGDPASLALVDLLFNSRLDNEMWATTADQEIEYLYNEVPQTEDGGISHRHEQADFVYTAPPFIAYYGAVSGVSDAADYLRNAPPQCAVYREVLYDADGTGNGWAALGMVRTLTTIQASENADELKSGQQDLIDWVDEILIGGWVWQKANGTLYSTIGGDDFADTSGTAAIAAAMYRLARITGNPIHIPAAERAYELIAASVNQLVAGHGQPADIQYSDCA